Protein AF-A0AAQ4D488-F1 (afdb_monomer_lite)

Foldseek 3Di:
DPFDADPNDGDDDPVPDDPVQWDADPVCLLQFAQAAPVLLVCCLQPPDFPDDNVVSVPPPVQLLVCQLVVLQWAGWIWHDDPPFQKIKIWTFGHDPPDNPDGTKIKIWMARRPPRHTGFIAIPDPCRSRRNDSRRSNVSVLSNQSSVVNVDPDDDPDDNSRPSNPDPVVDPDPLVPDDPDRPPDDDDPPDPPDPPDDPDDDPVVVVVVVVQCVVPVPDDDDDDDPPDDPPPPPPPPPVPPADALVVQCVVVVADPVCSVVSNADDPVVLVVLWVVFLPPCPDPSVVRHQAQDQDPVLVVVVVPDDPPDDCVVSNCVSRVVDDDDPDPVVVVCVVCVVVVVVVVVVVVVVPDVDDDDGRIGDGDDND

Secondary structure (DSSP, 8-state):
-PPEEETTEEE--TTTS-GGG-EEHHHHHHT-----HHHHHHHHHHS--SS-GGGGG---HHHHHHHHHTT-EEEEEEE--TTSSEEEEEEEE--SS-TTSPPEEEEEEEETTT--EEEEEESSTTGGGS--HHHHHHHHHHHHHHHHHH--S------TTT--S--------GGG---PPTTPPP--PPPPP----S---HHHHHHHHHHHHH-TT-----PPP---TT-------------HHHHHHHHT--TTTTTTTT---HHHHHHHHHHHTT-TTSHHHHHHHTT---HHHHHHHHT--TTS-THHHHHHHTT-SPPP--HHHHHHHHHHHHHHHHHHHHHHTT-TT-------------

Organism: Amblyomma americanum (NCBI:txid6943)

Structure (mmCIF, N/CA/C/O backbone):
data_AF-A0AAQ4D488-F1
#
_entry.id   AF-A0AAQ4D488-F1
#
loop_
_atom_site.group_PDB
_atom_site.id
_atom_site.type_symbol
_atom_site.label_atom_id
_atom_site.label_alt_id
_atom_site.label_comp_id
_atom_site.label_asym_id
_atom_site.label_entity_id
_atom_site.label_seq_id
_atom_site.pdbx_PDB_ins_code
_atom_site.Cartn_x
_atom_site.Cartn_y
_atom_site.Cartn_z
_atom_site.occupancy
_atom_site.B_iso_or_equiv
_atom_site.auth_seq_id
_atom_site.auth_comp_id
_atom_site.auth_asym_id
_atom_site.auth_atom_id
_atom_site.pdbx_PDB_model_num
ATOM 1 N N . MET A 1 1 ? -29.355 6.479 0.440 1.00 37.03 1 MET A N 1
ATOM 2 C CA . MET A 1 1 ? -28.618 6.098 1.660 1.00 37.03 1 MET A CA 1
ATOM 3 C C . MET A 1 1 ? -29.524 5.170 2.441 1.00 37.03 1 MET A C 1
ATOM 5 O O . MET A 1 1 ? -30.523 5.632 2.980 1.00 37.03 1 MET A O 1
ATOM 9 N N . GLU A 1 2 ? -29.272 3.863 2.390 1.00 47.50 2 GLU A N 1
ATOM 10 C CA . GLU A 1 2 ? -29.989 2.932 3.263 1.00 47.50 2 GLU A CA 1
ATOM 11 C C . GLU A 1 2 ? -29.633 3.272 4.709 1.00 47.50 2 GLU A C 1
ATOM 13 O O . GLU A 1 2 ? -28.465 3.450 5.051 1.00 47.50 2 GLU A O 1
ATOM 18 N N . LYS A 1 3 ? -30.658 3.461 5.537 1.00 48.72 3 LYS A N 1
ATOM 19 C CA . LYS A 1 3 ? -30.493 3.807 6.946 1.00 48.72 3 LYS A CA 1
ATOM 20 C C . LYS A 1 3 ? -29.833 2.628 7.666 1.00 48.72 3 LYS A C 1
ATOM 22 O O . LYS A 1 3 ? -30.181 1.478 7.399 1.00 48.72 3 LYS A O 1
ATOM 27 N N . LEU A 1 4 ? -28.906 2.905 8.581 1.00 67.19 4 LEU A N 1
ATOM 28 C CA . LEU A 1 4 ? -28.268 1.869 9.387 1.00 67.19 4 LEU A CA 1
ATOM 29 C C . LEU A 1 4 ? -29.318 1.239 10.316 1.00 67.19 4 LEU A C 1
ATOM 31 O O . LEU A 1 4 ? -29.914 1.942 11.134 1.00 67.19 4 LEU A O 1
ATOM 35 N N . HIS A 1 5 ? -29.547 -0.067 10.186 1.00 63.47 5 HIS A N 1
ATOM 36 C CA . HIS A 1 5 ? -30.453 -0.819 11.054 1.00 63.47 5 HIS A CA 1
ATOM 37 C C . HIS A 1 5 ? -29.632 -1.727 11.964 1.00 63.47 5 HIS A C 1
ATOM 39 O O . HIS A 1 5 ? -28.970 -2.647 11.496 1.00 63.47 5 HIS A O 1
ATOM 45 N N . VAL A 1 6 ? -29.685 -1.475 13.270 1.00 66.50 6 VAL A N 1
ATOM 46 C CA . VAL A 1 6 ? -29.022 -2.305 14.287 1.00 66.50 6 VAL A CA 1
ATOM 47 C C . VAL A 1 6 ? -30.083 -2.732 15.292 1.00 66.50 6 VAL A C 1
ATOM 49 O O . VAL A 1 6 ? -30.788 -1.880 15.834 1.00 66.50 6 VAL A O 1
ATOM 52 N N . TYR A 1 7 ? -30.232 -4.044 15.506 1.00 65.94 7 TYR A N 1
ATOM 53 C CA . TYR A 1 7 ? -31.316 -4.637 16.309 1.00 65.94 7 TYR A CA 1
ATOM 54 C C . TYR A 1 7 ? -32.723 -4.158 15.902 1.00 65.94 7 TYR A C 1
ATOM 56 O O . TYR A 1 7 ? -33.558 -3.863 16.751 1.00 65.94 7 TYR A O 1
ATOM 64 N N . GLY A 1 8 ? -32.981 -4.016 14.597 1.00 63.12 8 GLY A N 1
ATOM 65 C CA . GLY A 1 8 ? -34.286 -3.585 14.075 1.00 63.12 8 GLY A CA 1
ATOM 66 C C . GLY A 1 8 ? -34.618 -2.101 14.286 1.00 63.12 8 GLY A C 1
ATOM 67 O O . GLY A 1 8 ? -35.647 -1.640 13.800 1.00 63.12 8 GLY A O 1
ATOM 68 N N . ALA A 1 9 ? -33.749 -1.332 14.950 1.00 68.44 9 ALA A N 1
ATOM 69 C CA . ALA A 1 9 ? -33.916 0.103 15.136 1.00 68.44 9 ALA A CA 1
ATOM 70 C C . ALA A 1 9 ? -33.106 0.890 14.100 1.00 68.44 9 ALA A C 1
ATOM 72 O O . ALA A 1 9 ? -31.921 0.622 13.875 1.00 68.44 9 ALA A O 1
ATOM 73 N N . GLN A 1 10 ? -33.741 1.901 13.511 1.00 71.81 10 GLN A N 1
ATOM 74 C CA . GLN A 1 10 ? -33.078 2.848 12.626 1.00 71.81 10 GLN A CA 1
ATOM 75 C C . GLN A 1 10 ? -32.137 3.747 13.439 1.00 71.81 10 GLN A C 1
ATOM 77 O O . GLN A 1 10 ? -32.552 4.359 14.424 1.00 71.81 10 GLN A O 1
ATOM 82 N N . ARG A 1 11 ? -30.876 3.857 13.021 1.00 73.69 11 ARG A N 1
ATOM 83 C CA . ARG A 1 11 ? -29.870 4.704 13.676 1.00 73.69 11 ARG A CA 1
ATOM 84 C C . ARG A 1 11 ? -29.432 5.857 12.769 1.00 73.69 11 ARG A C 1
ATOM 86 O O . ARG A 1 11 ? -29.466 5.705 11.543 1.00 73.69 11 ARG A O 1
ATOM 93 N N . PRO A 1 12 ? -29.063 7.017 13.350 1.00 75.25 12 PRO A N 1
ATOM 94 C CA . PRO A 1 12 ? -28.439 8.086 12.583 1.00 75.25 12 PRO A CA 1
ATOM 95 C C . PRO A 1 12 ? -27.103 7.592 12.023 1.00 75.25 12 PRO A C 1
ATOM 97 O O . PRO A 1 12 ? -26.451 6.731 12.615 1.00 75.25 12 PRO A O 1
ATOM 100 N N . ASP A 1 13 ? -26.712 8.124 10.868 1.00 82.56 13 ASP A N 1
ATOM 101 C CA . ASP A 1 13 ? -25.429 7.794 10.254 1.00 82.56 13 ASP A CA 1
ATOM 102 C C . ASP A 1 13 ? -24.293 8.246 11.193 1.00 82.56 13 ASP A C 1
ATOM 104 O O . ASP A 1 13 ? -24.223 9.442 11.508 1.00 82.56 13 ASP A O 1
ATOM 108 N N . PRO A 1 14 ? -23.387 7.348 11.630 1.00 84.38 14 PRO A N 1
ATOM 109 C CA . PRO A 1 14 ? -22.250 7.709 12.476 1.00 84.38 14 PRO A CA 1
ATOM 110 C C . PRO A 1 14 ? -21.364 8.829 11.905 1.00 84.38 14 PRO A C 1
ATOM 112 O O . PRO A 1 14 ? -20.666 9.506 12.661 1.00 84.38 14 PRO A O 1
ATOM 115 N N . TYR A 1 15 ? -21.385 9.072 10.590 1.00 86.19 15 TYR A N 1
ATOM 116 C CA . TYR A 1 15 ? -20.682 10.208 9.991 1.00 86.19 15 TYR A CA 1
ATOM 117 C C . TYR A 1 15 ? -21.332 11.567 10.291 1.00 86.19 15 TYR A C 1
ATOM 119 O O . TYR A 1 15 ? -20.633 12.579 10.262 1.00 86.19 15 TYR A O 1
ATOM 127 N N . THR A 1 16 ? -22.630 11.589 10.604 1.00 85.56 16 THR A N 1
ATOM 128 C CA . THR A 1 16 ? -23.431 12.806 10.846 1.00 85.56 16 THR A CA 1
ATOM 129 C C . THR A 1 16 ? -23.510 13.219 12.318 1.00 85.56 16 THR A C 1
ATOM 131 O O . THR A 1 16 ? -23.958 14.324 12.616 1.00 85.56 16 THR A O 1
ATOM 134 N N . VAL A 1 17 ? -23.053 12.362 13.238 1.00 85.81 17 VAL A N 1
ATOM 135 C CA . VAL A 1 17 ? -23.053 12.634 14.684 1.00 85.81 17 VAL A CA 1
ATOM 136 C C . VAL A 1 17 ? -22.028 13.733 15.024 1.00 85.81 17 VAL A C 1
ATOM 138 O O . VAL A 1 17 ? -20.865 13.596 14.621 1.00 85.81 17 VAL A O 1
ATOM 141 N N . PRO A 1 18 ? -22.408 14.788 15.777 1.00 85.50 18 PRO A N 1
ATOM 142 C CA . PRO A 1 18 ? -21.512 15.882 16.158 1.00 85.50 18 PRO A CA 1
ATOM 143 C C . PRO A 1 18 ? -20.264 15.403 16.903 1.00 85.50 18 PRO A C 1
ATOM 145 O O . PRO A 1 18 ? -20.350 14.530 17.764 1.00 85.50 18 PRO A O 1
ATOM 148 N N . GLU A 1 19 ? -19.105 16.025 16.648 1.00 81.44 19 GLU A N 1
ATOM 149 C CA . GLU A 1 19 ? -17.835 15.654 17.300 1.00 81.44 19 GLU A CA 1
ATOM 150 C C . GLU A 1 19 ? -17.886 15.727 18.839 1.00 81.44 19 GLU A C 1
ATOM 152 O O . GLU A 1 19 ? -17.158 14.991 19.498 1.00 81.44 19 GLU A O 1
ATOM 157 N N . SER A 1 20 ? -18.771 16.548 19.417 1.00 84.25 20 SER A N 1
ATOM 158 C CA . SER A 1 20 ? -18.965 16.684 20.869 1.00 84.25 20 SER A CA 1
ATOM 159 C C . SER A 1 20 ? -19.503 15.427 21.554 1.00 84.25 20 SER A C 1
ATOM 161 O O . SER A 1 20 ? -19.295 15.253 22.750 1.00 84.25 20 SER A O 1
ATOM 163 N N . GLU A 1 21 ? -20.199 14.555 20.822 1.00 86.06 21 GLU A N 1
ATOM 164 C CA . GLU A 1 21 ? -20.724 13.296 21.366 1.00 86.06 21 GLU A CA 1
ATOM 165 C C . GLU A 1 21 ? -19.678 12.171 21.374 1.00 86.06 21 GLU A C 1
ATOM 167 O O . GLU A 1 21 ? -19.883 11.118 21.985 1.00 86.06 21 GLU A O 1
ATOM 172 N N . TRP A 1 22 ? -18.545 12.380 20.699 1.00 87.50 22 TRP A N 1
ATOM 173 C CA . TRP A 1 22 ? -17.480 11.397 20.601 1.00 87.50 22 TRP A CA 1
ATOM 174 C C . TRP A 1 22 ? -16.483 11.551 21.746 1.00 87.50 22 TRP A C 1
ATOM 176 O O . TRP A 1 22 ? -15.777 12.550 21.877 1.00 87.50 22 TRP A O 1
ATOM 186 N N . VAL A 1 23 ? -16.346 10.495 22.537 1.00 86.12 23 VAL A N 1
ATOM 187 C CA . VAL A 1 23 ? -15.335 10.391 23.584 1.00 86.12 23 VAL A CA 1
ATOM 188 C C . VAL A 1 23 ? -14.014 9.934 22.976 1.00 86.12 23 VAL A C 1
ATOM 190 O O . VAL A 1 23 ? -13.939 8.921 22.279 1.00 86.12 23 VAL A O 1
ATOM 193 N N . GLN A 1 24 ? -12.943 10.665 23.268 1.00 82.62 24 GLN A N 1
ATOM 194 C CA . GLN A 1 24 ? -11.601 10.397 22.755 1.00 82.62 24 GLN A CA 1
ATOM 195 C C . GLN A 1 24 ? -10.584 10.175 23.878 1.00 82.62 24 GLN A C 1
ATOM 197 O O . GLN A 1 24 ? -10.866 10.350 25.064 1.00 82.62 24 GLN A O 1
ATOM 202 N N . GLY A 1 25 ? -9.374 9.765 23.499 1.00 75.81 25 GLY A N 1
ATOM 203 C CA . GLY A 1 25 ? -8.257 9.622 24.428 1.00 75.81 25 GLY A CA 1
ATOM 204 C C . GLY A 1 25 ? -8.481 8.564 25.516 1.00 75.81 25 GLY A C 1
ATOM 205 O O . GLY A 1 25 ? -9.086 7.520 25.270 1.00 75.81 25 GLY A O 1
ATOM 206 N N . ALA A 1 26 ? -7.969 8.833 26.723 1.00 70.19 26 ALA A N 1
ATOM 207 C CA . ALA A 1 26 ? -7.886 7.841 27.798 1.00 70.19 26 ALA A CA 1
ATOM 208 C C . ALA A 1 26 ? -9.265 7.430 28.323 1.00 70.19 26 ALA A C 1
ATOM 210 O O . ALA A 1 26 ? -9.458 6.291 28.749 1.00 70.19 26 ALA A O 1
ATOM 211 N N . GLU A 1 27 ? -10.235 8.343 28.269 1.00 74.62 27 GLU A N 1
ATOM 212 C CA . GLU A 1 27 ? -11.615 8.040 28.628 1.00 74.62 27 GLU A CA 1
ATOM 213 C C . GLU A 1 27 ? -12.261 7.100 27.604 1.00 74.62 27 GLU A C 1
ATOM 215 O O . GLU A 1 27 ? -12.848 6.092 27.997 1.00 74.62 27 GLU A O 1
ATOM 220 N N . GLY A 1 28 ? -12.068 7.359 26.305 1.00 77.06 28 GLY A N 1
ATOM 221 C CA . GLY A 1 28 ? -12.523 6.468 25.234 1.00 77.06 28 GLY A CA 1
ATOM 222 C C . GLY A 1 28 ? -11.924 5.066 25.367 1.00 77.06 28 GLY A C 1
ATOM 223 O O . GLY A 1 28 ? -12.653 4.080 25.303 1.00 77.06 28 GLY A O 1
ATOM 224 N N . LYS A 1 29 ? -10.622 4.977 25.679 1.00 73.50 29 LYS A N 1
ATOM 225 C CA . LYS A 1 29 ? -9.927 3.704 25.923 1.00 73.50 29 LYS A CA 1
ATOM 226 C C . LYS A 1 29 ? -10.512 2.934 27.110 1.00 73.50 29 LYS A C 1
ATOM 228 O O . LYS A 1 29 ? -10.829 1.755 26.982 1.00 73.50 29 LYS A O 1
ATOM 233 N N . ARG A 1 30 ? -10.683 3.585 28.270 1.00 77.38 30 ARG A N 1
ATOM 234 C CA . ARG A 1 30 ? -11.272 2.946 29.469 1.00 77.38 30 ARG A CA 1
ATOM 235 C C . ARG A 1 30 ? -12.677 2.425 29.207 1.00 77.38 30 ARG A C 1
ATOM 237 O O . ARG A 1 30 ? -13.094 1.429 29.789 1.00 77.38 30 ARG A O 1
ATOM 244 N N . ARG A 1 31 ? -13.395 3.118 28.333 1.00 82.69 31 ARG A N 1
ATOM 245 C CA . ARG A 1 31 ? -14.759 2.817 27.937 1.00 82.69 31 ARG A CA 1
ATOM 246 C C . ARG A 1 31 ? -14.820 1.949 26.674 1.00 82.69 31 ARG A C 1
ATOM 248 O O . ARG A 1 31 ? -15.913 1.787 26.147 1.00 82.69 31 ARG A O 1
ATOM 255 N N . CYS A 1 32 ? -13.712 1.386 26.189 1.00 83.69 32 CYS A N 1
ATOM 256 C CA . CYS A 1 32 ? -13.692 0.516 25.010 1.00 83.69 32 CYS A CA 1
ATOM 257 C C . CYS A 1 32 ? -14.529 -0.761 25.246 1.00 83.69 32 CYS A C 1
ATOM 259 O O . CYS A 1 32 ? -14.436 -1.337 26.341 1.00 83.69 32 CYS A O 1
ATOM 261 N N . PRO A 1 33 ? -15.339 -1.206 24.261 1.00 87.00 33 PRO A N 1
ATOM 262 C CA . PRO A 1 33 ? -16.083 -2.462 24.354 1.00 87.00 33 PRO A CA 1
ATOM 263 C C . PRO A 1 33 ? -15.139 -3.680 24.441 1.00 87.00 33 PRO A C 1
ATOM 265 O O . PRO A 1 33 ? -14.016 -3.620 23.929 1.00 87.00 33 PRO A O 1
ATOM 268 N N . PRO A 1 34 ? -15.570 -4.791 25.069 1.00 88.94 34 PRO A N 1
ATOM 269 C CA . PRO A 1 34 ? -14.745 -5.976 25.311 1.00 88.94 34 PRO A CA 1
ATOM 270 C C . PRO A 1 34 ? -14.632 -6.867 24.058 1.00 88.94 3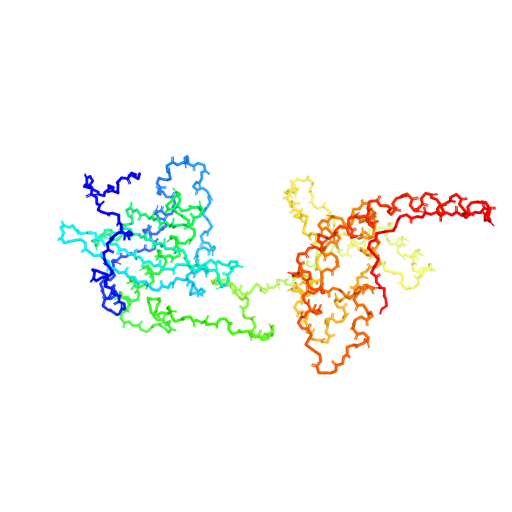4 PRO A C 1
ATOM 272 O O . PRO A 1 34 ? -15.120 -7.997 24.025 1.00 88.94 34 PRO A O 1
ATOM 275 N N . VAL A 1 35 ? -14.004 -6.356 22.998 1.00 89.56 35 VAL A N 1
ATOM 276 C CA . VAL A 1 35 ? -13.803 -7.093 21.740 1.00 89.56 35 VAL A CA 1
ATOM 277 C C . VAL A 1 35 ? -12.714 -8.151 21.916 1.00 89.56 35 VAL A C 1
ATOM 279 O O . VAL A 1 35 ? -11.582 -7.832 22.264 1.00 89.56 35 VAL A O 1
ATOM 282 N N . LYS A 1 36 ? -13.045 -9.418 21.644 1.00 87.69 36 LYS A N 1
ATOM 283 C CA . LYS A 1 36 ? -12.086 -10.534 21.625 1.00 87.69 36 LYS A CA 1
ATOM 284 C C . LYS A 1 36 ? -11.649 -10.847 20.198 1.00 87.69 36 LYS A C 1
ATOM 286 O O . LYS A 1 36 ? -12.418 -10.643 19.260 1.00 87.69 36 LYS A O 1
ATOM 291 N N . MET A 1 37 ? -10.476 -11.463 20.044 1.00 83.88 37 MET A N 1
ATOM 292 C CA . MET A 1 37 ? -9.997 -11.941 18.740 1.00 83.88 37 MET A CA 1
ATOM 293 C C . MET A 1 37 ? -10.998 -12.887 18.054 1.00 83.88 37 MET A C 1
ATOM 295 O O . MET A 1 37 ? -11.200 -12.791 16.848 1.00 83.88 37 MET A O 1
ATOM 299 N N . SER A 1 38 ? -11.704 -13.732 18.816 1.00 81.56 38 SER A N 1
ATOM 300 C CA . SER A 1 38 ? -12.781 -14.580 18.285 1.00 81.56 38 SER A CA 1
ATOM 301 C C . SER A 1 38 ? -13.872 -13.769 17.586 1.00 81.56 38 SER A C 1
ATOM 303 O O . SER A 1 38 ? -14.339 -14.160 16.525 1.00 81.56 38 SER A O 1
ATOM 305 N N . ASN A 1 39 ? -14.246 -12.614 18.142 1.00 83.06 39 ASN A N 1
ATOM 306 C CA . ASN A 1 39 ? -15.278 -11.754 17.570 1.00 83.06 39 ASN A CA 1
ATOM 307 C C . ASN A 1 39 ? -14.781 -11.121 16.264 1.00 83.06 39 ASN A C 1
ATOM 309 O O . ASN A 1 39 ? -15.530 -11.058 15.293 1.00 83.06 39 ASN A O 1
ATOM 313 N N . VAL A 1 40 ? -13.509 -10.700 16.228 1.00 84.69 40 VAL A N 1
ATOM 314 C CA . VAL A 1 40 ? -12.866 -10.141 15.028 1.00 84.69 40 VAL A CA 1
ATOM 315 C C . VAL A 1 40 ? -12.833 -11.171 13.901 1.00 84.69 40 VAL A C 1
ATOM 317 O O . VAL A 1 40 ? -13.260 -10.872 12.791 1.00 84.69 40 VAL A O 1
ATOM 320 N N . VAL A 1 41 ? -12.375 -12.392 14.191 1.00 79.56 41 VAL A N 1
ATOM 321 C CA . VAL A 1 41 ? -12.303 -13.484 13.210 1.00 79.56 41 VAL A CA 1
ATOM 322 C C . VAL A 1 41 ? -13.696 -13.863 12.714 1.00 79.56 41 VAL A C 1
ATOM 324 O O . VAL A 1 41 ? -13.902 -13.951 11.509 1.00 79.56 41 VAL A O 1
ATOM 327 N N . VAL A 1 42 ? -14.668 -14.024 13.618 1.00 80.19 42 VAL A N 1
ATOM 328 C CA . VAL A 1 42 ? -16.044 -14.375 13.241 1.00 80.19 42 VAL A CA 1
ATOM 329 C C . VAL A 1 42 ? -16.664 -13.305 12.346 1.00 80.19 42 VAL A C 1
ATOM 331 O O . VAL A 1 42 ? -17.269 -13.640 11.336 1.00 80.19 42 VAL A O 1
ATOM 334 N N . TYR A 1 43 ? -16.486 -12.023 12.665 1.00 82.38 43 TYR A N 1
ATOM 335 C CA . TYR A 1 43 ? -16.996 -10.949 11.816 1.00 82.38 43 TYR A CA 1
ATOM 336 C C . TYR A 1 43 ? -16.306 -10.928 10.448 1.00 82.38 43 TYR A C 1
ATOM 338 O O . TYR A 1 43 ? -16.971 -10.854 9.425 1.00 82.38 43 TYR A O 1
ATOM 346 N N . LEU A 1 44 ? -14.979 -11.038 10.392 1.00 77.25 44 LEU A N 1
ATOM 347 C CA . LEU A 1 44 ? -14.266 -10.953 9.115 1.00 77.25 44 LEU A CA 1
ATOM 348 C C . LEU A 1 44 ? -14.486 -12.179 8.212 1.00 77.25 44 LEU A C 1
ATOM 350 O O . LEU A 1 44 ? -14.402 -12.031 6.999 1.00 77.25 44 LEU A O 1
ATOM 354 N N . LEU A 1 45 ? -14.785 -13.353 8.781 1.00 71.94 45 LEU A N 1
ATOM 355 C CA . LEU A 1 45 ? -15.062 -14.583 8.027 1.00 71.94 45 LEU A CA 1
ATOM 356 C C . LEU A 1 45 ? -16.543 -14.803 7.712 1.00 71.94 45 LEU A C 1
ATOM 358 O O . LEU A 1 45 ? -16.854 -15.450 6.722 1.00 71.94 45 LEU A O 1
ATOM 362 N N . PHE A 1 46 ? -17.459 -14.334 8.558 1.00 68.56 46 PHE A N 1
ATOM 363 C CA . PHE A 1 46 ? -18.883 -14.668 8.442 1.00 68.56 46 PHE A CA 1
ATOM 364 C C . PHE A 1 46 ? -19.795 -13.445 8.336 1.00 68.56 46 PHE A C 1
ATOM 366 O O . PHE A 1 46 ? -21.013 -13.615 8.279 1.00 68.56 46 PHE A O 1
ATOM 373 N N . SER A 1 47 ? -19.255 -12.218 8.314 1.00 64.88 47 SER A N 1
ATOM 374 C CA . SER A 1 47 ? -20.093 -11.042 8.074 1.00 64.88 47 SER A CA 1
ATOM 375 C C . SER A 1 47 ? -20.669 -11.112 6.656 1.00 64.88 47 SER A C 1
ATOM 377 O O . SER A 1 47 ? -19.916 -11.284 5.691 1.00 64.88 47 SER A O 1
ATOM 379 N N . PRO A 1 48 ? -21.998 -11.003 6.507 1.00 51.50 48 PRO A N 1
ATOM 380 C CA . PRO A 1 48 ? -22.650 -11.070 5.215 1.00 51.50 48 PRO A CA 1
ATOM 381 C C . PRO A 1 48 ? -22.325 -9.804 4.421 1.00 51.50 48 PRO A C 1
ATOM 383 O O . PRO A 1 48 ? -22.993 -8.779 4.535 1.00 51.50 48 PRO A O 1
ATOM 386 N N . SER A 1 49 ? -21.308 -9.881 3.566 1.00 49.62 49 SER A N 1
ATOM 387 C CA . SER A 1 49 ? -21.202 -8.972 2.428 1.00 49.62 49 SER A CA 1
ATOM 388 C C . SER A 1 49 ? -22.521 -9.039 1.647 1.00 49.62 49 SER A C 1
ATOM 390 O O . SER A 1 49 ? -22.989 -10.126 1.304 1.00 49.62 49 SER A O 1
ATOM 392 N N . LYS A 1 50 ? -23.114 -7.885 1.309 1.00 46.44 50 LYS A N 1
ATOM 393 C CA . LYS A 1 50 ? -24.274 -7.808 0.391 1.00 46.44 50 LYS A CA 1
ATOM 394 C C . LYS A 1 50 ? -23.980 -8.403 -0.998 1.00 46.44 50 LYS A C 1
ATOM 396 O O . LYS A 1 50 ? -24.895 -8.572 -1.798 1.00 46.44 50 LYS A O 1
ATOM 401 N N . PHE A 1 51 ? -22.720 -8.730 -1.277 1.00 44.09 51 PHE A N 1
ATOM 402 C CA . PHE A 1 51 ? -22.244 -9.376 -2.490 1.00 44.09 51 PHE A CA 1
ATOM 403 C C . PHE A 1 51 ? -21.652 -10.747 -2.142 1.00 44.09 51 PHE A C 1
ATOM 405 O O . PHE A 1 51 ? -20.601 -10.780 -1.510 1.00 44.09 51 PHE A O 1
ATOM 412 N N . THR A 1 52 ? -22.368 -11.809 -2.536 1.00 41.81 52 THR A N 1
ATOM 413 C CA . THR A 1 52 ? -22.008 -13.245 -2.664 1.00 41.81 52 THR A CA 1
ATOM 414 C C . THR A 1 52 ? -20.887 -13.836 -1.787 1.00 41.81 52 THR A C 1
ATOM 416 O O . THR A 1 52 ? -19.792 -13.300 -1.655 1.00 41.81 52 THR A O 1
ATOM 419 N N . ALA A 1 53 ? -21.129 -15.049 -1.272 1.00 45.44 53 ALA A N 1
ATOM 420 C CA . ALA A 1 53 ? -20.185 -15.826 -0.456 1.00 45.44 53 ALA A CA 1
ATOM 421 C C . ALA A 1 53 ? -18.785 -16.010 -1.091 1.00 45.44 53 ALA A C 1
ATOM 423 O O . ALA A 1 53 ? -17.805 -16.140 -0.368 1.00 45.44 53 ALA A O 1
ATOM 424 N N . GLU A 1 54 ? -18.666 -15.929 -2.419 1.00 43.12 54 GLU A N 1
ATOM 425 C CA . GLU A 1 54 ? -17.393 -15.997 -3.157 1.00 43.12 54 GLU A CA 1
ATOM 426 C C . GLU A 1 54 ? -16.429 -14.829 -2.851 1.00 43.12 54 GLU A C 1
ATOM 428 O O . GLU A 1 54 ? -15.222 -14.967 -3.014 1.00 43.12 54 GLU A O 1
ATOM 433 N N . ASN A 1 55 ? -16.912 -13.690 -2.335 1.00 46.09 55 ASN A N 1
ATOM 434 C CA . ASN A 1 55 ? -16.044 -12.570 -1.937 1.00 46.09 55 ASN A CA 1
ATOM 435 C C . ASN A 1 55 ? -15.440 -12.717 -0.528 1.00 46.09 55 ASN A C 1
ATOM 437 O O . ASN A 1 55 ? -14.589 -11.911 -0.140 1.00 46.09 55 ASN A O 1
ATOM 441 N N . VAL A 1 56 ? -15.873 -13.721 0.240 1.00 44.72 56 VAL A N 1
ATOM 442 C CA . VAL A 1 56 ? -15.473 -13.948 1.641 1.00 44.72 56 VAL A CA 1
ATOM 443 C C . VAL A 1 56 ? -14.076 -14.579 1.747 1.00 44.72 56 VAL A C 1
ATOM 445 O O . VAL A 1 56 ? -13.415 -14.464 2.777 1.00 44.72 56 VAL A O 1
ATOM 448 N N . GLU A 1 57 ? -13.549 -15.144 0.657 1.00 44.91 57 GLU A N 1
ATOM 449 C CA . GLU A 1 57 ? -12.190 -15.705 0.620 1.00 44.91 57 GLU A CA 1
ATOM 450 C C . GLU A 1 57 ? -11.080 -14.636 0.581 1.00 44.91 57 GLU A C 1
ATOM 452 O O . GLU A 1 57 ? -9.905 -14.938 0.784 1.00 44.91 57 GLU A O 1
ATOM 457 N N . ASN A 1 58 ? -11.425 -13.351 0.433 1.00 43.69 58 ASN A N 1
ATOM 458 C CA . ASN A 1 58 ? -10.471 -12.236 0.454 1.00 43.69 58 ASN A CA 1
ATOM 459 C C . ASN A 1 58 ? -10.024 -11.832 1.873 1.00 43.69 58 ASN A C 1
ATOM 461 O O . ASN A 1 58 ? -9.819 -10.646 2.163 1.00 43.69 58 ASN A O 1
ATOM 465 N N . TYR A 1 59 ? -9.820 -12.794 2.779 1.00 49.00 59 TYR A N 1
ATOM 466 C CA . TYR A 1 59 ? -9.235 -12.514 4.087 1.00 49.00 59 TYR A CA 1
ATOM 467 C C . TYR A 1 59 ? -7.734 -12.234 3.953 1.00 49.00 59 TYR A C 1
ATOM 469 O O . TYR A 1 59 ? -6.865 -13.038 4.290 1.00 49.00 59 TYR A O 1
ATOM 477 N N . LYS A 1 60 ? -7.403 -11.013 3.528 1.00 54.69 60 LYS A N 1
ATOM 478 C CA . LYS A 1 60 ? -6.065 -10.431 3.663 1.00 54.69 60 LYS A CA 1
ATOM 479 C C . LYS A 1 60 ? -5.791 -10.003 5.112 1.00 54.69 60 LYS A C 1
ATOM 481 O O . LYS A 1 60 ? -5.369 -8.875 5.372 1.00 54.69 60 LYS A O 1
ATOM 486 N N . ALA A 1 61 ? -6.016 -10.912 6.064 1.00 54.41 61 ALA A N 1
ATOM 487 C CA . ALA A 1 61 ? -5.764 -10.755 7.502 1.00 54.41 61 ALA A CA 1
ATOM 488 C C . ALA A 1 61 ? -4.452 -10.031 7.796 1.00 54.41 61 ALA A C 1
ATOM 490 O O . ALA A 1 61 ? -4.376 -9.109 8.605 1.00 54.41 61 ALA A O 1
ATOM 491 N N . LEU A 1 62 ? -3.413 -10.487 7.092 1.00 54.59 62 LEU A N 1
ATOM 492 C CA . LEU A 1 62 ? -2.036 -10.068 7.271 1.00 54.59 62 LEU A CA 1
ATOM 493 C C . LEU A 1 62 ? -1.834 -8.627 6.811 1.00 54.59 62 LEU A C 1
ATOM 495 O O . LEU A 1 62 ? -1.094 -7.893 7.456 1.00 54.59 62 LEU A O 1
ATOM 499 N N . GLU A 1 63 ? -2.504 -8.197 5.737 1.00 64.56 63 GLU A N 1
ATOM 500 C CA . GLU A 1 63 ? -2.446 -6.796 5.318 1.00 64.56 63 GLU A CA 1
ATOM 501 C C . GLU A 1 63 ? -3.119 -5.902 6.362 1.00 64.56 63 GLU A C 1
ATOM 503 O O . GLU A 1 63 ? -2.517 -4.921 6.779 1.00 64.56 63 GLU A O 1
ATOM 508 N N . ALA A 1 64 ? -4.305 -6.262 6.857 1.00 72.00 64 ALA A N 1
ATOM 509 C CA . ALA A 1 64 ? -5.004 -5.470 7.872 1.00 72.00 64 ALA A CA 1
ATOM 510 C C . ALA A 1 64 ? -4.243 -5.389 9.209 1.00 72.00 64 ALA A C 1
ATOM 512 O O . ALA A 1 64 ? -4.173 -4.321 9.822 1.00 72.00 64 ALA A O 1
ATOM 513 N N . TYR A 1 65 ? -3.624 -6.491 9.640 1.00 74.12 65 TYR A N 1
ATOM 514 C CA . TYR A 1 65 ? -2.800 -6.514 10.849 1.00 74.12 65 TYR A CA 1
ATOM 515 C C . TYR A 1 65 ? -1.558 -5.617 10.711 1.00 74.12 65 TYR A C 1
ATOM 517 O O . TYR A 1 65 ? -1.211 -4.891 11.641 1.00 74.12 65 TYR A O 1
ATOM 525 N N . ASN A 1 66 ? -0.947 -5.557 9.521 1.00 74.38 66 ASN A N 1
ATOM 526 C CA . ASN A 1 66 ? 0.168 -4.641 9.267 1.00 74.38 66 ASN A CA 1
ATOM 527 C C . ASN A 1 66 ? -0.241 -3.167 9.416 1.00 74.38 66 ASN A C 1
ATOM 529 O O . ASN A 1 66 ? 0.578 -2.360 9.847 1.00 74.38 66 ASN A O 1
ATOM 533 N N . TYR A 1 67 ? -1.480 -2.792 9.078 1.00 76.50 67 TYR A N 1
ATOM 534 C CA . TYR A 1 67 ? -1.959 -1.411 9.244 1.00 76.50 67 TYR A CA 1
ATOM 535 C C . TYR A 1 67 ? -2.096 -1.045 10.723 1.00 76.50 67 TYR A C 1
ATOM 537 O O . TYR A 1 67 ? -1.761 0.076 11.115 1.00 76.50 67 TYR A O 1
ATOM 545 N N . PHE A 1 68 ? -2.571 -1.993 11.533 1.00 79.62 68 PHE A N 1
ATOM 546 C CA . PHE A 1 68 ? -2.634 -1.864 12.983 1.00 79.62 68 PHE A CA 1
ATOM 547 C C . PHE A 1 68 ? -1.234 -1.664 13.578 1.00 79.62 68 PHE A C 1
ATOM 549 O O . PHE A 1 68 ? -0.975 -0.645 14.217 1.00 79.62 68 PHE A O 1
ATOM 556 N N . GLU A 1 69 ? -0.302 -2.572 13.296 1.00 74.00 69 GLU A N 1
ATOM 557 C CA . GLU A 1 69 ? 1.045 -2.524 13.874 1.00 74.00 69 GLU A CA 1
ATOM 558 C C . GLU A 1 69 ? 1.890 -1.353 13.369 1.00 74.00 69 GLU A C 1
ATOM 560 O O . GLU A 1 69 ? 2.658 -0.753 14.122 1.00 74.00 69 GLU A O 1
ATOM 565 N N . SER A 1 70 ? 1.699 -0.964 12.108 1.00 72.19 70 SER A N 1
ATOM 566 C CA . SER A 1 70 ? 2.365 0.205 11.527 1.00 72.19 70 SER A CA 1
ATOM 567 C C . SER A 1 70 ? 1.794 1.536 12.040 1.00 72.19 70 SER A C 1
ATOM 569 O O . SER A 1 70 ? 2.252 2.597 11.615 1.00 72.19 70 SER A O 1
ATOM 571 N N . GLY A 1 71 ? 0.796 1.521 12.934 1.00 75.69 71 GLY A N 1
ATOM 572 C CA . GLY A 1 71 ? 0.205 2.732 13.511 1.00 75.69 71 GLY A CA 1
ATOM 573 C C . GLY A 1 71 ? -0.549 3.586 12.485 1.00 75.69 71 GLY A C 1
ATOM 574 O O . GLY A 1 71 ? -0.549 4.820 12.564 1.00 75.69 71 GLY A O 1
ATOM 575 N N . LEU A 1 72 ? -1.161 2.946 11.482 1.00 80.62 72 LEU A N 1
ATOM 576 C CA . LEU A 1 72 ? -1.929 3.635 10.440 1.00 80.62 72 LEU A CA 1
ATOM 577 C C . LEU A 1 72 ? -3.353 3.981 10.889 1.00 80.62 72 LEU A C 1
ATOM 579 O O . LEU A 1 72 ? -3.985 4.827 10.260 1.00 80.62 72 LEU A O 1
ATOM 583 N N . VAL A 1 73 ? -3.843 3.385 11.978 1.00 85.56 73 VAL A N 1
ATOM 584 C CA . VAL A 1 73 ? -5.127 3.737 12.600 1.00 85.56 73 VAL A CA 1
ATOM 585 C C . VAL A 1 73 ? -4.922 4.898 13.571 1.00 85.56 73 VAL A C 1
ATOM 587 O O . VAL A 1 73 ? -4.115 4.817 14.497 1.00 85.56 73 VAL A O 1
ATOM 590 N N . ARG A 1 74 ? -5.634 6.004 13.350 1.00 84.31 74 ARG A N 1
ATOM 591 C CA . ARG A 1 74 ? -5.458 7.269 14.073 1.00 84.31 74 ARG A CA 1
ATOM 592 C C . ARG A 1 74 ? -6.788 7.826 14.572 1.00 84.31 74 ARG A C 1
ATOM 594 O O . ARG A 1 74 ? -7.848 7.499 14.052 1.00 84.31 74 ARG A O 1
ATOM 601 N N . LYS A 1 75 ? -6.719 8.723 15.564 1.00 84.56 75 LYS A N 1
ATOM 602 C CA . LYS A 1 75 ? -7.869 9.479 16.104 1.00 84.56 75 LYS A CA 1
ATOM 603 C C . LYS A 1 75 ? -9.073 8.588 16.453 1.00 84.56 75 LYS A C 1
ATOM 605 O O . LYS A 1 75 ? -10.197 8.868 16.036 1.00 84.56 75 LYS A O 1
ATOM 610 N N . CYS A 1 76 ? -8.827 7.520 17.213 1.00 88.06 76 CYS A N 1
ATOM 611 C CA . CYS A 1 76 ? -9.885 6.639 17.695 1.00 88.06 76 CYS A CA 1
ATOM 612 C C . CYS A 1 76 ? -10.840 7.394 18.625 1.00 88.06 76 CYS A C 1
ATOM 614 O O . CYS A 1 76 ? -10.423 8.046 19.590 1.00 88.06 76 CYS A O 1
ATOM 616 N N . ARG A 1 77 ? -12.127 7.291 18.314 1.00 89.75 77 ARG A N 1
ATOM 617 C CA . ARG A 1 77 ? -13.232 7.996 18.951 1.00 89.75 77 ARG A CA 1
ATOM 618 C C . ARG A 1 77 ? -14.364 7.017 19.215 1.00 89.75 77 ARG A C 1
ATOM 620 O O . ARG A 1 77 ? -14.621 6.137 18.401 1.00 89.75 77 ARG A O 1
ATOM 627 N N . LEU A 1 78 ? -15.030 7.173 20.351 1.00 90.88 78 LEU A N 1
ATOM 628 C CA . LEU A 1 78 ? -16.083 6.286 20.826 1.00 90.88 78 LEU A CA 1
ATOM 629 C C . LEU A 1 78 ? -17.369 7.074 21.059 1.00 90.88 78 LEU A C 1
ATOM 631 O O . LEU A 1 78 ? -17.364 8.049 21.802 1.00 90.88 78 LEU A O 1
ATOM 635 N N . TRP A 1 79 ? -18.472 6.616 20.492 1.00 90.56 79 TRP A N 1
ATOM 636 C CA . TRP A 1 79 ? -19.801 7.168 20.716 1.00 90.56 79 TRP A CA 1
ATOM 637 C C . TRP A 1 79 ? -20.735 6.067 21.217 1.00 90.56 79 TRP A C 1
ATOM 639 O O . TRP A 1 79 ? -20.729 4.950 20.700 1.00 90.56 79 TRP A O 1
ATOM 649 N N . ARG A 1 80 ? -21.526 6.378 22.246 1.00 88.12 80 ARG A N 1
ATOM 650 C CA . ARG A 1 80 ? -22.542 5.481 22.802 1.00 88.12 80 ARG A CA 1
ATOM 651 C C . ARG A 1 80 ? -23.910 6.142 22.717 1.00 88.12 80 ARG A C 1
ATOM 653 O O . ARG A 1 80 ? -24.122 7.131 23.418 1.00 88.12 80 ARG A O 1
ATOM 660 N N . PRO A 1 81 ? -24.839 5.596 21.924 1.00 83.62 81 PRO A N 1
ATOM 661 C CA . PRO A 1 81 ? -26.233 5.998 21.992 1.00 83.62 81 PRO A CA 1
ATOM 662 C C . PRO A 1 81 ? -26.806 5.611 23.364 1.00 83.62 81 PRO A C 1
ATOM 664 O O . PRO A 1 81 ? -26.593 4.490 23.818 1.00 83.62 81 PRO A O 1
ATOM 667 N N . GLY A 1 82 ? -27.542 6.513 24.017 1.00 70.25 82 GLY A N 1
ATOM 668 C CA . GLY A 1 82 ? -28.036 6.319 25.391 1.00 70.25 82 GLY A CA 1
ATOM 669 C C . GLY A 1 82 ? -29.016 5.155 25.601 1.00 70.25 82 GLY A C 1
ATOM 670 O O . GLY A 1 82 ? -29.206 4.731 26.736 1.00 70.25 82 GLY A O 1
ATOM 671 N N . ASP A 1 83 ? -29.591 4.603 24.530 1.00 63.25 83 ASP A N 1
ATOM 672 C CA . ASP A 1 83 ? -30.752 3.706 24.620 1.00 63.25 83 ASP A CA 1
ATOM 673 C C . ASP A 1 83 ? -30.442 2.214 24.426 1.00 63.25 83 ASP A C 1
ATOM 675 O O . ASP A 1 83 ? -31.337 1.381 24.556 1.00 63.25 83 ASP A O 1
ATOM 679 N N . VAL A 1 84 ? -29.208 1.840 24.067 1.00 74.75 84 VAL A N 1
ATOM 680 C CA . VAL A 1 84 ? -28.852 0.440 23.765 1.00 74.75 84 VAL A CA 1
ATOM 681 C C . VAL A 1 84 ? -27.415 0.148 24.190 1.00 74.75 84 VAL A C 1
ATOM 683 O O . VAL A 1 84 ? -26.552 1.015 24.119 1.00 74.75 84 VAL A O 1
ATOM 686 N N . GLN A 1 85 ? -27.145 -1.103 24.577 1.00 85.19 85 GLN A N 1
ATOM 687 C CA . GLN A 1 85 ? -25.801 -1.649 24.822 1.00 85.19 85 GLN A CA 1
ATOM 688 C C . GLN A 1 85 ? -24.994 -1.805 23.516 1.00 85.19 85 GLN A C 1
ATOM 690 O O . GLN A 1 85 ? -24.533 -2.895 23.170 1.00 85.19 85 GLN A O 1
ATOM 695 N N . ILE A 1 86 ? -24.857 -0.720 22.754 1.00 88.50 86 ILE A N 1
ATOM 696 C CA . ILE A 1 86 ? -24.010 -0.640 21.567 1.00 88.50 86 ILE A CA 1
ATOM 697 C C . ILE A 1 86 ? -23.063 0.545 21.675 1.00 88.50 86 ILE A C 1
ATOM 699 O O . ILE A 1 86 ? -23.419 1.630 22.129 1.00 88.50 86 ILE A O 1
ATOM 703 N N . SER A 1 87 ? -21.868 0.338 21.149 1.00 90.38 87 SER A N 1
ATOM 704 C CA . SER A 1 87 ? -20.865 1.368 20.953 1.00 90.38 87 SER A CA 1
ATOM 705 C C . SER A 1 87 ? -20.521 1.488 19.483 1.00 90.38 87 SER A C 1
ATOM 707 O O . SER A 1 87 ? -20.336 0.490 18.787 1.00 90.38 87 SER A O 1
ATOM 709 N N . PHE A 1 88 ? -20.353 2.722 19.033 1.00 91.31 88 PHE A N 1
ATOM 710 C CA . PHE A 1 88 ? -19.730 3.041 17.762 1.00 91.31 88 PHE A CA 1
ATOM 711 C C . PHE A 1 88 ? -18.305 3.499 18.006 1.00 91.31 88 PHE A C 1
ATOM 713 O O . PHE A 1 88 ? -18.051 4.389 18.815 1.00 91.31 88 PHE A O 1
ATOM 720 N N . VAL A 1 89 ? -17.368 2.910 17.279 1.00 91.44 89 VAL A N 1
ATOM 721 C CA . VAL A 1 89 ? -15.968 3.322 17.288 1.00 91.44 89 VAL A CA 1
ATOM 722 C C . VAL A 1 89 ? -15.646 3.851 15.908 1.00 91.44 89 VAL A C 1
ATOM 724 O O . VAL A 1 89 ? -15.883 3.158 14.926 1.00 91.44 89 VAL A O 1
ATOM 727 N N . ARG A 1 90 ? -15.087 5.055 15.830 1.00 91.56 90 ARG A N 1
ATOM 728 C CA . ARG A 1 90 ? -14.677 5.710 14.588 1.00 91.56 90 ARG A CA 1
ATOM 729 C C . ARG A 1 90 ? -13.201 6.074 14.647 1.00 91.56 90 ARG A C 1
ATOM 731 O O . ARG A 1 90 ? -12.705 6.498 15.689 1.00 91.56 90 ARG A O 1
ATOM 738 N N . ALA A 1 91 ? -12.499 5.912 13.537 1.00 91.19 91 ALA A N 1
ATOM 739 C CA . ALA A 1 91 ? -11.086 6.225 13.413 1.00 91.19 91 ALA A CA 1
ATOM 740 C C . ALA A 1 91 ? -10.739 6.673 11.990 1.00 91.19 91 ALA A C 1
ATOM 742 O O . ALA A 1 91 ? -11.407 6.329 11.015 1.00 91.19 91 ALA A O 1
ATOM 743 N N . GLU A 1 92 ? -9.649 7.421 11.880 1.00 89.69 92 GLU A N 1
ATOM 744 C CA . GLU A 1 92 ? -9.029 7.792 10.615 1.00 89.69 92 GLU A CA 1
ATOM 745 C C . GLU A 1 92 ? -7.933 6.771 10.286 1.00 89.69 92 GLU A C 1
ATOM 747 O O . GLU A 1 92 ? -6.929 6.691 10.994 1.00 89.69 92 GLU A O 1
ATOM 752 N N . VAL A 1 93 ? -8.110 5.981 9.226 1.00 86.56 93 VAL A N 1
ATOM 753 C CA . VAL A 1 93 ? -7.146 4.944 8.826 1.00 86.56 93 VAL A CA 1
ATOM 754 C C . VAL A 1 93 ? -6.381 5.387 7.585 1.00 86.56 93 VAL A C 1
ATOM 756 O O . VAL A 1 93 ? -6.967 5.623 6.529 1.00 86.56 93 VAL A O 1
ATOM 759 N N . MET A 1 94 ? -5.061 5.505 7.696 1.00 83.06 94 MET A N 1
ATOM 760 C CA . MET A 1 94 ? -4.204 5.934 6.590 1.00 83.06 94 MET A CA 1
ATOM 761 C C . MET A 1 94 ? -4.065 4.832 5.522 1.00 83.06 94 MET A C 1
ATOM 763 O O . MET A 1 94 ? -3.943 3.656 5.875 1.00 83.06 94 MET A O 1
ATOM 767 N N . PRO A 1 95 ? -4.023 5.181 4.223 1.00 77.69 95 PRO A N 1
ATOM 768 C CA . PRO A 1 95 ? -3.748 4.219 3.159 1.00 77.69 95 PRO A CA 1
ATOM 769 C C . PRO A 1 95 ? -2.281 3.752 3.187 1.00 77.69 95 PRO A C 1
ATOM 771 O O . PRO A 1 95 ? -1.373 4.535 3.465 1.00 77.69 95 PRO A O 1
ATOM 774 N N . SER A 1 96 ? -2.031 2.485 2.843 1.00 67.25 96 SER A N 1
ATOM 775 C CA . SER A 1 96 ? -0.684 1.883 2.881 1.00 67.25 96 SER A CA 1
ATOM 776 C C . SER A 1 96 ? 0.264 2.378 1.788 1.00 67.25 96 SER A C 1
ATOM 778 O O . SER A 1 96 ? 1.468 2.452 2.012 1.00 67.25 96 SER A O 1
ATOM 780 N N . GLN A 1 97 ? -0.257 2.716 0.606 1.00 62.84 97 GLN A N 1
ATOM 781 C CA . GLN A 1 97 ? 0.569 3.026 -0.569 1.00 62.84 97 GLN A CA 1
ATOM 782 C C . GLN A 1 97 ? 0.943 4.509 -0.686 1.00 62.84 97 GLN A C 1
ATOM 784 O O . GLN A 1 97 ? 1.799 4.874 -1.489 1.00 62.84 97 GLN A O 1
ATOM 789 N N . THR A 1 98 ? 0.305 5.399 0.079 1.00 64.69 98 THR A N 1
ATOM 790 C CA . THR A 1 98 ? 0.505 6.847 -0.073 1.00 64.69 98 THR A CA 1
ATOM 791 C C . THR A 1 98 ? 0.430 7.540 1.279 1.00 64.69 98 THR A C 1
ATOM 793 O O . THR A 1 98 ? -0.629 7.983 1.710 1.00 64.69 98 THR A O 1
ATOM 796 N N . ALA A 1 99 ? 1.580 7.683 1.939 1.00 59.44 99 ALA A N 1
ATOM 797 C CA . ALA A 1 99 ? 1.674 8.262 3.283 1.00 59.44 99 ALA A CA 1
ATOM 798 C C . ALA A 1 99 ? 1.129 9.705 3.397 1.00 59.44 99 ALA A C 1
ATOM 800 O O . ALA A 1 99 ? 0.778 10.137 4.494 1.00 59.44 99 ALA A O 1
ATOM 801 N N . ALA A 1 100 ? 1.053 10.439 2.279 1.00 59.41 100 ALA A N 1
ATOM 802 C CA . ALA A 1 100 ? 0.537 11.808 2.203 1.00 59.41 100 ALA A CA 1
ATOM 803 C C . ALA A 1 100 ? -0.952 11.907 1.808 1.00 59.41 100 ALA A C 1
ATOM 805 O O . ALA A 1 100 ? -1.503 13.006 1.791 1.00 59.41 100 ALA A O 1
ATOM 806 N N . ALA A 1 101 ? -1.607 10.794 1.463 1.00 70.75 101 ALA A N 1
ATOM 807 C CA . ALA A 1 101 ? -3.020 10.809 1.102 1.00 70.75 101 ALA A CA 1
ATOM 808 C C . ALA A 1 101 ? -3.912 10.963 2.344 1.00 70.75 101 ALA A C 1
ATOM 810 O O . ALA A 1 101 ? -3.541 10.578 3.454 1.00 70.75 101 ALA A O 1
ATOM 811 N N . LYS A 1 102 ? -5.109 11.525 2.143 1.00 78.75 102 LYS A N 1
ATOM 812 C CA . LYS A 1 102 ? -6.115 11.691 3.198 1.00 78.75 102 LYS A CA 1
ATOM 813 C C . LYS A 1 102 ? -6.508 10.321 3.766 1.00 78.75 102 LYS A C 1
ATOM 815 O O . LYS A 1 102 ? -6.781 9.400 2.998 1.00 78.75 102 LYS A O 1
ATOM 820 N N . GLY A 1 103 ? -6.549 10.202 5.094 1.00 83.12 103 GLY A N 1
ATOM 821 C CA . GLY A 1 103 ? -7.008 8.988 5.762 1.00 83.12 103 GLY A CA 1
ATOM 822 C C . GLY A 1 103 ? -8.475 8.684 5.456 1.00 83.12 103 GLY A C 1
ATOM 823 O O . GLY A 1 103 ? -9.286 9.586 5.231 1.00 83.12 103 GLY A O 1
ATOM 824 N N . HIS A 1 104 ? -8.815 7.400 5.438 1.00 86.62 104 HIS A N 1
ATOM 825 C CA . HIS A 1 104 ? -10.182 6.936 5.273 1.00 86.62 104 HIS A CA 1
ATOM 826 C C . HIS A 1 104 ? -10.913 6.944 6.608 1.00 86.62 104 HIS A C 1
ATOM 828 O O . HIS A 1 104 ? -10.467 6.346 7.590 1.00 86.62 104 HIS A O 1
ATOM 834 N N . ASP A 1 105 ? -12.072 7.585 6.620 1.00 88.69 105 ASP A N 1
ATOM 835 C CA . ASP A 1 105 ? -12.932 7.615 7.787 1.00 88.69 105 ASP A CA 1
ATOM 836 C C . ASP A 1 105 ? -13.682 6.289 7.924 1.00 88.69 105 ASP A C 1
ATOM 838 O O . ASP A 1 105 ? -14.432 5.874 7.030 1.00 88.69 105 ASP A O 1
ATOM 842 N N . THR A 1 106 ? -13.425 5.597 9.027 1.00 90.62 106 THR A N 1
ATOM 843 C CA . THR A 1 106 ? -13.837 4.211 9.242 1.00 90.62 106 THR A CA 1
ATOM 844 C C . THR A 1 106 ? -14.545 4.100 10.577 1.00 90.62 106 THR A C 1
ATOM 846 O O . THR A 1 106 ? -14.034 4.601 11.577 1.00 90.62 106 THR A O 1
ATOM 849 N N . TRP A 1 107 ? -15.693 3.429 10.616 1.00 92.31 107 TRP A N 1
ATOM 850 C CA . TRP A 1 107 ? -16.392 3.137 11.862 1.00 92.31 107 TRP A CA 1
ATOM 851 C C . TRP A 1 107 ? -16.800 1.670 11.968 1.00 92.31 107 TRP A C 1
ATOM 853 O O . TRP A 1 107 ? -16.968 0.979 10.966 1.00 92.31 107 TRP A O 1
ATOM 863 N N . VAL A 1 108 ? -16.963 1.204 13.204 1.00 91.75 108 VAL A N 1
ATOM 864 C CA . VAL A 1 108 ? -17.495 -0.117 13.554 1.00 91.75 108 VAL A CA 1
ATOM 865 C C . VAL A 1 108 ? -18.524 0.011 14.670 1.00 91.75 108 VAL A C 1
ATOM 867 O O . VAL A 1 108 ? -18.390 0.855 15.558 1.00 91.75 108 VAL A O 1
ATOM 870 N N . CYS A 1 109 ? -19.559 -0.818 14.616 1.00 90.69 109 CYS A N 1
ATOM 871 C CA . CYS A 1 109 ? -20.597 -0.938 15.629 1.00 90.69 109 CYS A CA 1
ATOM 872 C C . CYS A 1 109 ? -20.389 -2.239 16.406 1.00 90.69 109 CYS A C 1
ATOM 874 O O . CYS A 1 109 ? -20.250 -3.307 15.808 1.00 90.69 109 CYS A O 1
ATOM 876 N N . VAL A 1 110 ? -20.364 -2.153 17.733 1.00 91.50 110 VAL A N 1
ATOM 877 C CA . VAL A 1 110 ? -20.038 -3.269 18.624 1.00 91.50 110 VAL A CA 1
ATOM 878 C C . VAL A 1 110 ? -21.073 -3.356 19.739 1.00 91.50 110 VAL A C 1
ATOM 880 O O . VAL A 1 110 ? -21.465 -2.336 20.301 1.00 91.50 110 VAL A O 1
ATOM 883 N N . ASN A 1 111 ? -21.501 -4.567 20.089 1.00 90.19 111 ASN A N 1
ATOM 884 C CA . ASN A 1 111 ? -22.289 -4.817 21.294 1.00 90.19 111 ASN A CA 1
ATOM 885 C C . ASN A 1 111 ? -21.398 -4.657 22.542 1.00 90.19 111 ASN A C 1
ATOM 887 O O . ASN A 1 111 ? -20.373 -5.327 22.668 1.00 90.19 111 ASN A O 1
ATOM 891 N N . ASP A 1 112 ? -21.794 -3.790 23.473 1.00 87.69 112 ASP A N 1
ATOM 892 C CA . ASP A 1 112 ? -21.010 -3.467 24.674 1.00 87.69 112 ASP A CA 1
ATOM 893 C C . ASP A 1 112 ? -20.863 -4.639 25.655 1.00 87.69 112 ASP A C 1
ATOM 895 O O . ASP A 1 112 ? -19.897 -4.683 26.416 1.00 87.69 112 ASP A O 1
ATOM 899 N N . THR A 1 113 ? -21.799 -5.587 25.635 1.00 85.94 113 THR A N 1
ATOM 900 C CA . THR A 1 113 ? -21.857 -6.720 26.568 1.00 85.94 113 THR A CA 1
ATOM 901 C C . THR A 1 113 ? -21.147 -7.945 26.009 1.00 85.94 113 THR A C 1
ATOM 903 O O . THR A 1 113 ? -20.337 -8.558 26.701 1.00 85.94 113 THR A O 1
ATOM 906 N N . SER A 1 114 ? -21.417 -8.309 24.752 1.00 85.94 114 SER A N 1
ATOM 907 C CA . SER A 1 114 ? -20.817 -9.499 24.128 1.00 85.94 114 SER A CA 1
ATOM 908 C C . SER A 1 114 ? -19.497 -9.214 23.404 1.00 85.94 114 SER A C 1
ATOM 910 O O . SER A 1 114 ? -18.731 -10.137 23.120 1.00 85.94 114 SER A O 1
ATOM 912 N N . GLY A 1 115 ? -19.227 -7.950 23.066 1.00 86.75 115 GLY A N 1
ATOM 913 C CA . GLY A 1 115 ? -18.109 -7.568 22.205 1.00 86.75 115 GLY A CA 1
ATOM 914 C C . GLY A 1 115 ? -18.284 -8.000 20.746 1.00 86.75 115 GLY A C 1
ATOM 915 O O . GLY A 1 115 ? -17.311 -7.969 19.991 1.00 86.75 115 GLY A O 1
ATOM 916 N N . GLN A 1 116 ? -19.481 -8.452 20.353 1.00 87.75 116 GLN A N 1
ATOM 917 C CA . GLN A 1 116 ? -19.804 -8.850 18.984 1.00 87.75 116 GLN A CA 1
ATOM 918 C C . GLN A 1 116 ? -19.798 -7.627 18.062 1.00 87.75 116 GLN A C 1
ATOM 920 O O . GLN A 1 116 ? -20.421 -6.612 18.377 1.00 87.75 116 GLN A O 1
ATOM 925 N N . ILE A 1 117 ? -19.121 -7.737 16.918 1.00 88.62 117 ILE A N 1
ATOM 926 C CA . ILE A 1 117 ? -19.156 -6.716 15.870 1.00 88.62 117 ILE A CA 1
ATOM 927 C C . ILE A 1 117 ? -20.460 -6.899 15.090 1.00 88.62 117 ILE A C 1
ATOM 929 O O . ILE A 1 117 ? -20.752 -7.997 14.620 1.00 88.62 117 ILE A O 1
ATOM 933 N N . LEU A 1 118 ? -21.245 -5.831 14.991 1.00 86.25 118 LEU A N 1
ATOM 934 C CA . LEU A 1 118 ? -22.568 -5.835 14.365 1.00 86.25 118 LEU A CA 1
ATOM 935 C C . LEU A 1 118 ? -22.529 -5.298 12.934 1.00 86.25 118 LEU A C 1
ATOM 937 O O . LEU A 1 118 ? -23.270 -5.779 12.088 1.00 86.25 118 LEU A O 1
ATOM 941 N N . ALA A 1 119 ? -21.691 -4.291 12.686 1.00 85.69 119 ALA A N 1
ATOM 942 C CA . ALA A 1 119 ? -21.529 -3.660 11.381 1.00 85.69 119 ALA A CA 1
ATOM 943 C C . ALA A 1 119 ? -20.210 -2.885 11.329 1.00 85.69 119 ALA A C 1
ATOM 945 O O . ALA A 1 119 ? -19.671 -2.480 12.366 1.00 85.69 119 ALA A O 1
ATOM 946 N N . GLY A 1 120 ? -19.728 -2.608 10.126 1.00 86.69 120 GLY A N 1
ATOM 947 C CA . GLY A 1 120 ? -18.545 -1.795 9.895 1.00 86.69 120 GLY A CA 1
ATOM 948 C C . GLY A 1 120 ? -18.628 -1.097 8.552 1.00 86.69 120 GLY A C 1
ATOM 949 O O . GLY A 1 120 ? -19.217 -1.608 7.611 1.00 86.69 120 GLY A O 1
ATOM 950 N N . HIS A 1 121 ? -18.042 0.086 8.450 1.00 86.94 121 HIS A N 1
ATOM 951 C CA . HIS A 1 121 ? -18.026 0.825 7.198 1.00 86.94 121 HIS A CA 1
ATOM 952 C C . HIS A 1 121 ? -16.766 1.672 7.082 1.00 86.94 121 HIS A C 1
ATOM 954 O O . HIS A 1 121 ? -16.233 2.194 8.063 1.00 86.94 121 HIS A O 1
ATOM 960 N N . CYS A 1 122 ? -16.303 1.839 5.849 1.00 85.69 122 CYS A N 1
ATOM 961 C CA . CYS A 1 122 ? -15.160 2.668 5.507 1.00 85.69 122 CYS A CA 1
ATOM 962 C C . CYS A 1 122 ? -15.480 3.491 4.258 1.00 85.69 122 CYS A C 1
ATOM 964 O O . CYS A 1 122 ? -16.123 3.001 3.340 1.00 85.69 122 CYS A O 1
ATOM 966 N N . GLN A 1 123 ? -14.969 4.718 4.163 1.00 83.62 123 GLN A N 1
ATOM 967 C CA . GLN A 1 123 ? -15.108 5.542 2.951 1.00 83.62 123 GLN A CA 1
ATOM 968 C C . GLN A 1 123 ? -14.159 5.138 1.800 1.00 83.62 123 GLN A C 1
ATOM 970 O O . GLN A 1 123 ? -14.025 5.869 0.818 1.00 83.62 123 GLN A O 1
ATOM 975 N N . CYS A 1 124 ? -13.432 4.020 1.908 1.00 79.12 124 CYS A N 1
ATOM 976 C CA . CYS A 1 124 ? -12.570 3.549 0.823 1.00 79.12 124 CYS A CA 1
ATOM 977 C C . CYS A 1 124 ? -13.383 2.883 -0.300 1.00 79.12 124 CYS A C 1
ATOM 979 O O . CYS A 1 124 ? -14.524 2.475 -0.101 1.00 79.12 124 CYS A O 1
ATOM 981 N N . LYS A 1 125 ? -12.774 2.705 -1.481 1.00 76.56 125 LYS A N 1
ATOM 982 C CA . LYS A 1 125 ? -13.433 2.056 -2.634 1.00 76.56 125 LYS A CA 1
ATOM 983 C C . LYS A 1 125 ? -13.959 0.644 -2.321 1.00 76.56 125 LYS A C 1
ATOM 985 O O . LYS A 1 125 ? -14.980 0.249 -2.862 1.00 76.56 125 LYS A O 1
ATOM 990 N N . ALA A 1 126 ? -13.285 -0.084 -1.429 1.00 69.00 126 ALA A N 1
ATOM 991 C CA . ALA A 1 126 ? -13.688 -1.415 -0.963 1.00 69.00 126 ALA A CA 1
ATOM 992 C C . ALA A 1 126 ? -14.634 -1.385 0.258 1.00 69.00 126 ALA A C 1
ATOM 994 O O . ALA A 1 126 ? -15.043 -2.430 0.754 1.00 69.00 126 ALA A O 1
ATOM 995 N N . GLY A 1 127 ? -14.957 -0.202 0.785 1.00 60.72 127 GLY A N 1
ATOM 996 C CA . GLY A 1 127 ? -15.711 -0.032 2.027 1.00 60.72 127 GLY A CA 1
ATOM 997 C C . GLY A 1 127 ? -17.189 -0.404 1.929 1.00 60.72 127 GLY A C 1
ATOM 998 O O . GLY A 1 127 ? -17.815 -0.635 2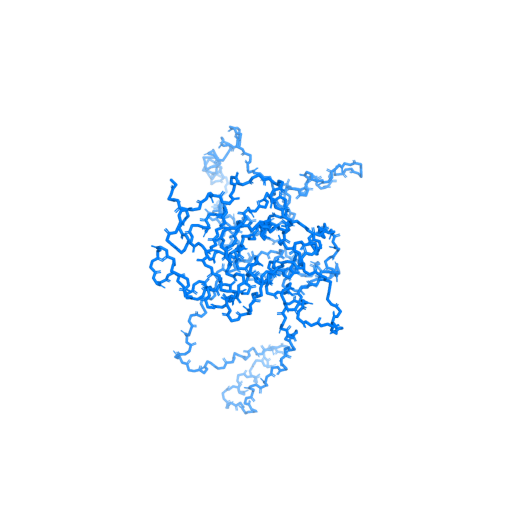.957 1.00 60.72 127 GLY A O 1
ATOM 999 N N . LEU A 1 128 ? -17.705 -0.559 0.705 1.00 63.88 128 LEU A N 1
ATOM 1000 C CA . LEU A 1 128 ? -19.046 -1.082 0.429 1.00 63.88 128 LEU A CA 1
ATOM 1001 C C . LEU A 1 128 ? -19.230 -2.543 0.873 1.00 63.88 128 LEU A C 1
ATOM 1003 O O . LEU A 1 128 ? -20.362 -2.981 1.036 1.00 63.88 128 LEU A O 1
ATOM 1007 N N . GLY A 1 129 ? -18.134 -3.287 1.062 1.00 65.38 129 GLY A N 1
ATOM 1008 C CA . GLY A 1 129 ? -18.167 -4.666 1.549 1.00 65.38 129 GLY A CA 1
ATOM 1009 C C . GLY A 1 129 ? -18.150 -4.806 3.073 1.00 65.38 129 GLY A C 1
ATOM 1010 O O . GLY A 1 129 ? -18.123 -5.930 3.549 1.00 65.38 129 GLY A O 1
ATOM 1011 N N . GLU A 1 130 ? -18.099 -3.712 3.846 1.00 75.06 130 GLU A N 1
ATOM 1012 C CA . GLU A 1 130 ? -18.104 -3.705 5.329 1.00 75.06 130 GLU A CA 1
ATOM 1013 C C . GLU A 1 130 ? -16.934 -4.441 6.034 1.00 75.06 130 GLU A C 1
ATOM 1015 O O . GLU A 1 130 ? -16.796 -4.361 7.257 1.00 75.06 130 GLU A O 1
ATOM 1020 N N . VAL A 1 131 ? -16.049 -5.105 5.277 1.00 76.75 131 VAL A N 1
ATOM 1021 C CA . VAL A 1 131 ? -14.914 -5.917 5.769 1.00 76.75 131 VAL A CA 1
ATOM 1022 C C . VAL A 1 131 ? -13.568 -5.546 5.131 1.00 76.75 131 VAL A C 1
ATOM 1024 O O . VAL A 1 131 ? -12.646 -6.356 5.057 1.00 76.75 131 VAL A O 1
ATOM 1027 N N . CYS A 1 132 ? -13.410 -4.312 4.647 1.00 81.38 132 CYS A N 1
ATOM 1028 C CA . CYS A 1 132 ? -12.141 -3.894 4.047 1.00 81.38 132 CYS A CA 1
ATOM 1029 C C . CYS A 1 132 ? -10.980 -3.905 5.065 1.00 81.38 132 CYS A C 1
ATOM 1031 O O . CYS A 1 132 ? -11.182 -3.875 6.283 1.00 81.38 132 CYS A O 1
ATOM 1033 N N . SER A 1 133 ? -9.737 -3.865 4.574 1.00 83.81 133 SER A N 1
ATOM 1034 C CA . SER A 1 133 ? -8.537 -3.877 5.425 1.00 83.81 133 SER A CA 1
ATOM 1035 C C . SER A 1 133 ? -8.489 -2.740 6.455 1.00 83.81 133 SER A C 1
ATOM 1037 O O . SER A 1 133 ? -7.939 -2.929 7.536 1.00 83.81 133 SER A O 1
ATOM 1039 N N . HIS A 1 134 ? -9.114 -1.588 6.181 1.00 85.25 134 HIS A N 1
ATOM 1040 C CA . HIS A 1 134 ? -9.232 -0.489 7.147 1.00 85.25 134 HIS A CA 1
ATOM 1041 C C . HIS A 1 134 ? -10.191 -0.811 8.302 1.00 85.25 134 HIS A C 1
ATOM 1043 O O . HIS A 1 134 ? -9.887 -0.487 9.450 1.00 85.25 134 HIS A O 1
ATOM 1049 N N . VAL A 1 135 ? -11.324 -1.468 8.015 1.00 86.69 135 VAL A N 1
ATOM 1050 C CA . VAL A 1 135 ? -12.264 -1.933 9.049 1.00 86.69 135 VAL A CA 1
ATOM 1051 C C . VAL A 1 135 ? -11.572 -2.972 9.924 1.00 86.69 135 VAL A C 1
ATOM 1053 O O . VAL A 1 135 ? -11.552 -2.833 11.143 1.00 86.69 135 VAL A O 1
ATOM 1056 N N . ALA A 1 136 ? -10.918 -3.959 9.308 1.00 86.06 136 ALA A N 1
ATOM 1057 C CA . ALA A 1 136 ? -10.166 -4.981 10.027 1.00 86.06 136 ALA A CA 1
ATOM 1058 C C . ALA A 1 136 ? -9.035 -4.386 10.896 1.00 86.06 136 ALA A C 1
ATOM 1060 O O . ALA A 1 136 ? -8.872 -4.789 12.046 1.00 86.06 136 ALA A O 1
ATOM 1061 N N . ALA A 1 137 ? -8.306 -3.377 10.405 1.00 87.50 137 ALA A N 1
ATOM 1062 C CA . ALA A 1 137 ? -7.285 -2.676 11.188 1.00 87.50 137 ALA A CA 1
ATOM 1063 C C . ALA A 1 137 ? -7.868 -1.988 12.437 1.00 87.50 137 ALA A C 1
ATOM 1065 O O . ALA A 1 137 ? -7.283 -2.071 13.517 1.00 87.50 137 ALA A O 1
ATOM 1066 N N . LEU A 1 138 ? -9.037 -1.346 12.316 1.00 89.69 138 LEU A N 1
ATOM 1067 C CA . LEU A 1 138 ? -9.739 -0.753 13.457 1.00 89.69 138 LEU A CA 1
ATOM 1068 C C . LEU A 1 138 ? -10.193 -1.821 14.466 1.00 89.69 138 LEU A C 1
ATOM 1070 O O . LEU A 1 138 ? -10.070 -1.614 15.671 1.00 89.69 138 LEU A O 1
ATOM 1074 N N . LEU A 1 139 ? -10.654 -2.984 13.996 1.00 89.88 139 LEU A N 1
ATOM 1075 C CA . LEU A 1 139 ? -11.020 -4.103 14.870 1.00 89.88 139 LEU A CA 1
ATOM 1076 C C . LEU A 1 139 ? -9.826 -4.638 15.675 1.00 89.88 139 LEU A C 1
ATOM 1078 O O . LEU A 1 139 ? -9.985 -4.929 16.860 1.00 89.88 139 LEU A O 1
ATOM 1082 N N . PHE A 1 140 ? -8.629 -4.702 15.083 1.00 88.25 140 PHE A N 1
ATOM 1083 C CA . PHE A 1 140 ? -7.413 -5.073 15.816 1.00 88.25 140 PHE A CA 1
ATOM 1084 C C . PHE A 1 140 ? -7.030 -4.044 16.889 1.00 88.25 140 PHE A C 1
ATOM 1086 O O . PHE A 1 140 ? -6.620 -4.439 17.978 1.00 88.25 140 PHE A O 1
ATOM 1093 N N . VAL A 1 141 ? -7.232 -2.740 16.646 1.00 88.25 141 VAL A N 1
ATOM 1094 C CA . VAL A 1 141 ? -7.054 -1.713 17.696 1.00 88.25 141 VAL A CA 1
ATOM 1095 C C . VAL A 1 141 ? -8.007 -1.947 18.865 1.00 88.25 141 VAL A C 1
ATOM 1097 O O . VAL A 1 141 ? -7.604 -1.800 20.018 1.00 88.25 141 VAL A O 1
ATOM 1100 N N . LEU A 1 142 ? -9.260 -2.309 18.582 1.00 89.06 142 LEU A N 1
ATOM 1101 C CA . LEU A 1 142 ? -10.255 -2.583 19.618 1.00 89.06 142 LEU A CA 1
ATOM 1102 C C . LEU A 1 142 ? -9.933 -3.832 20.428 1.00 89.06 142 LEU A C 1
ATOM 1104 O O . LEU A 1 142 ? -10.029 -3.790 21.652 1.00 89.06 142 LEU A O 1
ATOM 1108 N N . GLU A 1 143 ? -9.514 -4.910 19.767 1.00 89.44 143 GLU A N 1
ATOM 1109 C CA . GLU A 1 143 ? -9.054 -6.122 20.447 1.00 89.44 143 GLU A CA 1
ATOM 1110 C C . GLU A 1 143 ? -7.851 -5.825 21.343 1.00 89.44 143 GLU A C 1
ATOM 1112 O O . GLU A 1 143 ? -7.875 -6.164 22.525 1.00 89.44 143 GLU A O 1
ATOM 1117 N N . ALA A 1 144 ? -6.841 -5.120 20.826 1.00 85.62 144 ALA A N 1
ATOM 1118 C CA . ALA A 1 144 ? -5.651 -4.782 21.595 1.00 85.62 144 ALA A CA 1
ATOM 1119 C C . ALA A 1 144 ? -5.994 -3.891 22.797 1.00 85.62 144 ALA A C 1
ATOM 1121 O O . ALA A 1 144 ? -5.530 -4.142 23.906 1.00 85.62 144 ALA A O 1
ATOM 1122 N N . ALA A 1 145 ? -6.863 -2.892 22.613 1.00 84.75 145 ALA A N 1
ATOM 1123 C CA . ALA A 1 145 ? -7.313 -2.025 23.698 1.00 84.75 145 ALA A CA 1
ATOM 1124 C C . ALA A 1 145 ? -8.126 -2.781 24.764 1.00 84.75 145 ALA A C 1
ATOM 1126 O O . ALA A 1 145 ? -7.990 -2.488 25.954 1.00 84.75 145 ALA A O 1
ATOM 1127 N N . ALA A 1 146 ? -8.953 -3.749 24.361 1.00 85.94 146 ALA A N 1
ATOM 1128 C CA . ALA A 1 146 ? -9.705 -4.599 25.279 1.00 85.94 146 ALA A CA 1
ATOM 1129 C C . ALA A 1 146 ? -8.789 -5.573 26.039 1.00 85.94 146 ALA A C 1
ATOM 1131 O O . ALA A 1 146 ? -8.947 -5.742 27.249 1.00 85.94 146 ALA A O 1
ATOM 1132 N N . ARG A 1 147 ? -7.798 -6.159 25.358 1.00 83.12 147 ARG A N 1
ATOM 1133 C CA . ARG A 1 147 ? -6.785 -7.042 25.949 1.00 83.12 147 ARG A CA 1
ATOM 1134 C C . ARG A 1 147 ? -5.902 -6.302 26.954 1.00 83.12 147 ARG A C 1
ATOM 1136 O O . ARG A 1 147 ? -5.780 -6.757 28.084 1.00 83.12 147 ARG A O 1
ATOM 1143 N N . GLU A 1 148 ? -5.400 -5.117 26.602 1.00 77.31 148 GLU A N 1
ATOM 1144 C CA . GLU A 1 148 ? -4.648 -4.234 27.512 1.00 77.31 148 GLU A CA 1
ATOM 1145 C C . GLU A 1 148 ? -5.464 -3.798 28.743 1.00 77.31 148 GLU A C 1
ATOM 1147 O O . GLU A 1 148 ? -4.892 -3.454 29.772 1.00 77.31 148 GLU A O 1
ATOM 1152 N N . ARG A 1 149 ? -6.800 -3.755 28.651 1.00 75.00 149 ARG A N 1
ATOM 1153 C CA . ARG A 1 149 ? -7.677 -3.433 29.789 1.00 75.00 149 ARG A CA 1
ATOM 1154 C C . ARG A 1 149 ? -7.888 -4.633 30.717 1.00 75.00 149 ARG A C 1
ATOM 1156 O O . ARG A 1 149 ? -8.124 -4.431 31.906 1.00 75.00 149 ARG A O 1
ATOM 1163 N N . ALA A 1 150 ? -7.867 -5.847 30.172 1.00 68.94 150 ALA A N 1
ATOM 1164 C CA . ALA A 1 150 ? -8.036 -7.079 30.934 1.00 68.94 150 ALA A CA 1
ATOM 1165 C C . ALA A 1 150 ? -6.741 -7.499 31.653 1.00 68.94 150 ALA A C 1
ATOM 1167 O O . ALA A 1 150 ? -6.812 -8.020 32.764 1.00 68.94 150 ALA A O 1
ATOM 1168 N N . ASP A 1 151 ? -5.578 -7.237 31.049 1.00 58.66 151 ASP A N 1
ATOM 1169 C CA . ASP A 1 151 ? -4.264 -7.530 31.629 1.00 58.66 151 ASP A CA 1
ATOM 1170 C C . ASP A 1 151 ? -3.774 -6.363 32.507 1.00 58.66 151 ASP A C 1
ATOM 1172 O O . ASP A 1 151 ? -3.325 -5.329 32.017 1.00 58.66 151 ASP A O 1
ATOM 1176 N N . VAL A 1 152 ? -3.842 -6.515 33.833 1.00 52.62 152 VAL A N 1
ATOM 1177 C CA . VAL A 1 152 ? -3.336 -5.510 34.797 1.00 52.62 152 VAL A CA 1
ATOM 1178 C C . VAL A 1 152 ? -1.812 -5.635 35.012 1.00 52.62 152 VAL A C 1
ATOM 1180 O O . VAL A 1 152 ? -1.216 -4.818 35.711 1.00 52.62 152 VAL A O 1
ATOM 1183 N N . SER A 1 153 ? -1.128 -6.606 34.393 1.00 37.38 153 SER A N 1
ATOM 1184 C CA . SER A 1 153 ? 0.313 -6.826 34.583 1.00 37.38 153 SER A CA 1
ATOM 1185 C C . SER A 1 153 ? 1.125 -6.784 33.286 1.00 37.38 153 SER A C 1
ATOM 1187 O O . SER A 1 153 ? 1.006 -7.659 32.438 1.00 37.38 153 SER A O 1
ATOM 1189 N N . CYS A 1 154 ? 2.017 -5.789 33.210 1.00 38.84 154 CYS A N 1
ATOM 1190 C CA . CYS A 1 154 ? 3.328 -5.820 32.551 1.00 38.84 154 CYS A CA 1
ATOM 1191 C C . CYS A 1 154 ? 3.427 -6.594 31.219 1.00 38.84 154 CYS A C 1
ATOM 1193 O O . CYS A 1 154 ? 3.962 -7.698 31.169 1.00 38.84 154 CYS A O 1
ATOM 1195 N N . THR A 1 155 ? 3.060 -5.963 30.105 1.00 35.16 155 THR A N 1
ATOM 1196 C CA . THR A 1 155 ? 3.788 -6.194 28.849 1.00 35.16 155 THR A CA 1
ATOM 1197 C C . THR A 1 155 ? 4.127 -4.852 28.215 1.00 35.16 155 THR A C 1
ATOM 1199 O O . THR A 1 155 ? 3.327 -3.922 28.180 1.00 35.16 155 THR A O 1
ATOM 1202 N N . SER A 1 156 ? 5.380 -4.723 27.796 1.00 40.72 156 SER A N 1
ATOM 1203 C CA . SER A 1 156 ? 6.069 -3.512 27.348 1.00 40.72 156 SER A CA 1
ATOM 1204 C C . SER A 1 156 ? 5.611 -2.999 25.973 1.00 40.72 156 SER A C 1
ATOM 1206 O O . SER A 1 156 ? 6.436 -2.608 25.147 1.00 40.72 156 SER A O 1
ATOM 1208 N N . GLN A 1 157 ? 4.304 -2.992 25.698 1.00 45.72 157 GLN A N 1
ATOM 1209 C CA . GLN A 1 157 ? 3.754 -2.440 24.462 1.00 45.72 157 GLN A CA 1
ATOM 1210 C C . GLN A 1 157 ? 3.110 -1.063 24.699 1.00 45.72 157 GLN A C 1
ATOM 1212 O O . GLN A 1 157 ? 2.323 -0.893 25.631 1.00 45.72 157 GLN A O 1
ATOM 1217 N N . PRO A 1 158 ? 3.453 -0.043 23.889 1.00 41.38 158 PRO A N 1
ATOM 1218 C CA . PRO A 1 158 ? 2.825 1.268 23.987 1.00 41.38 158 PRO A CA 1
ATOM 1219 C C . PRO A 1 158 ? 1.332 1.175 23.638 1.00 41.38 158 PRO A C 1
ATOM 1221 O O . PRO A 1 158 ? 0.964 0.563 22.642 1.00 41.38 158 PRO A O 1
ATOM 1224 N N . CYS A 1 159 ? 0.494 1.832 24.448 1.00 49.28 159 CYS A N 1
ATOM 1225 C CA . CYS A 1 159 ? -0.971 1.850 24.351 1.00 49.28 159 CYS A CA 1
ATOM 1226 C C . CYS A 1 159 ? -1.489 2.011 22.909 1.00 49.28 159 CYS A C 1
ATOM 1228 O O . CYS A 1 159 ? -1.458 3.126 22.377 1.00 49.28 159 CYS A O 1
ATOM 1230 N N . ALA A 1 160 ? -2.068 0.962 22.317 1.00 54.81 160 ALA A N 1
ATOM 1231 C CA . ALA A 1 160 ? -2.522 0.972 20.919 1.00 54.81 160 ALA A CA 1
ATOM 1232 C C . ALA A 1 160 ? -3.571 2.062 20.603 1.00 54.81 160 ALA A C 1
ATOM 1234 O O . ALA A 1 160 ? -3.533 2.686 19.545 1.00 54.81 160 ALA A O 1
ATOM 1235 N N . TRP A 1 161 ? -4.464 2.365 21.554 1.00 65.06 161 TRP A N 1
ATOM 1236 C CA . TRP A 1 161 ? -5.481 3.425 21.424 1.00 65.06 161 TRP A CA 1
ATOM 1237 C C . TRP A 1 161 ? -4.879 4.843 21.334 1.00 65.06 161 TRP A C 1
ATOM 1239 O O . TRP A 1 161 ? -5.472 5.744 20.745 1.00 65.06 161 TRP A O 1
ATOM 1249 N N . HIS A 1 162 ? -3.697 5.047 21.930 1.00 50.38 162 HIS A N 1
ATOM 1250 C CA . HIS A 1 162 ? -2.998 6.337 22.005 1.00 50.38 162 HIS A CA 1
ATOM 1251 C C . HIS A 1 162 ? -1.759 6.427 21.108 1.00 50.38 162 HIS A C 1
ATOM 1253 O O . HIS A 1 162 ? -1.283 7.534 20.861 1.00 50.38 162 HIS A O 1
ATOM 1259 N N . ALA A 1 163 ? -1.265 5.309 20.567 1.00 47.50 163 ALA A N 1
ATOM 1260 C CA . ALA A 1 163 ? -0.128 5.263 19.644 1.00 47.50 163 ALA A CA 1
ATOM 1261 C C . ALA A 1 163 ? -0.402 5.946 18.285 1.00 47.50 163 ALA A C 1
ATOM 1263 O O . ALA A 1 163 ? 0.460 5.975 17.412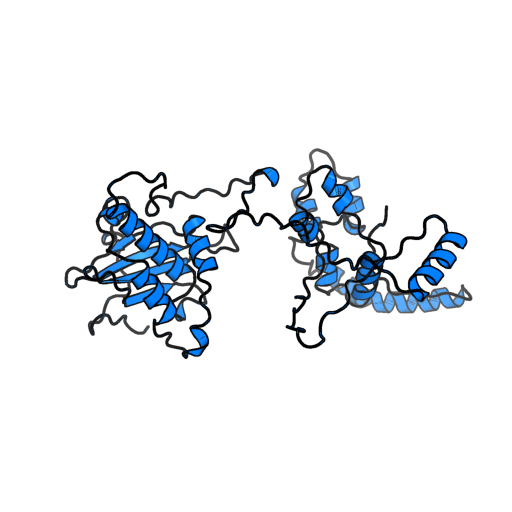 1.00 47.50 163 ALA A O 1
ATOM 1264 N N . ALA A 1 164 ? -1.566 6.583 18.134 1.00 43.38 164 ALA A N 1
ATOM 1265 C CA . ALA A 1 164 ? -1.946 7.488 17.056 1.00 43.38 164 ALA A CA 1
ATOM 1266 C C . ALA A 1 164 ? -1.182 8.833 17.044 1.00 43.38 164 ALA A C 1
ATOM 1268 O O . ALA A 1 164 ? -1.643 9.798 16.430 1.00 43.38 164 ALA A O 1
ATOM 1269 N N . VAL A 1 165 ? -0.018 8.934 17.692 1.00 40.91 165 VAL A N 1
ATOM 1270 C CA . VAL A 1 165 ? 0.931 9.997 17.359 1.00 40.91 165 VAL A CA 1
ATOM 1271 C C . VAL A 1 165 ? 1.652 9.520 16.118 1.00 40.91 165 VAL A C 1
ATOM 1273 O O . VAL A 1 165 ? 2.384 8.538 16.165 1.00 40.91 165 VAL A O 1
ATOM 1276 N N . SER A 1 166 ? 1.407 10.209 15.002 1.00 43.69 166 SER A N 1
ATOM 1277 C CA . SER A 1 166 ? 2.200 10.118 13.782 1.00 43.69 166 SER A CA 1
ATOM 1278 C C . SER A 1 166 ? 3.663 9.843 14.138 1.00 43.69 166 SER A C 1
ATOM 1280 O O . SER A 1 166 ? 4.405 10.778 14.446 1.00 43.69 166 SER A O 1
ATOM 1282 N N . LYS A 1 167 ? 4.120 8.591 14.000 1.00 47.53 167 LYS A N 1
ATOM 1283 C CA . LYS A 1 167 ? 5.489 8.397 13.548 1.00 47.53 167 LYS A CA 1
ATOM 1284 C C . LYS A 1 167 ? 5.465 9.048 12.177 1.00 47.53 167 LYS A C 1
ATOM 1286 O O . LYS A 1 167 ? 4.998 8.447 11.211 1.00 47.53 167 LYS A O 1
ATOM 1291 N N . LYS A 1 168 ? 5.851 10.332 12.102 1.00 43.19 168 LYS A N 1
ATOM 1292 C CA . LYS A 1 168 ? 6.327 10.870 10.832 1.00 43.19 168 LYS A CA 1
ATOM 1293 C C . LYS A 1 168 ? 7.329 9.814 10.423 1.00 43.19 168 LYS A C 1
ATOM 1295 O O . LYS A 1 168 ? 8.222 9.533 11.221 1.00 43.19 168 LYS A O 1
ATOM 1300 N N . ALA A 1 169 ? 7.084 9.140 9.304 1.00 53.19 169 ALA A N 1
ATOM 1301 C CA . ALA A 1 169 ? 8.076 8.251 8.746 1.00 53.19 169 ALA A CA 1
ATOM 1302 C C . ALA A 1 169 ? 9.270 9.162 8.480 1.00 53.19 169 ALA A C 1
ATOM 1304 O O . ALA A 1 169 ? 9.308 9.900 7.498 1.00 53.19 169 ALA A O 1
ATOM 1305 N N . THR A 1 170 ? 10.157 9.248 9.465 1.00 50.78 170 THR A N 1
ATOM 1306 C CA . THR A 1 170 ? 11.434 9.901 9.324 1.00 50.78 170 THR A CA 1
ATOM 1307 C C . THR A 1 170 ? 12.084 9.113 8.221 1.00 50.78 170 THR A C 1
ATOM 1309 O O . THR A 1 170 ? 12.123 7.883 8.293 1.00 50.78 170 THR A O 1
ATOM 1312 N N . MET A 1 171 ? 12.481 9.807 7.160 1.00 51.66 171 MET A N 1
ATOM 1313 C CA . MET A 1 171 ? 13.325 9.194 6.156 1.00 51.66 171 MET A CA 1
ATOM 1314 C C . MET A 1 171 ? 14.561 8.707 6.894 1.00 51.66 171 MET A C 1
ATOM 1316 O O . MET A 1 171 ? 15.411 9.497 7.292 1.00 51.66 171 MET A O 1
ATOM 1320 N N . VAL A 1 172 ? 14.573 7.412 7.165 1.00 58.91 172 VAL A N 1
ATOM 1321 C CA . VAL A 1 172 ? 15.720 6.726 7.712 1.00 58.91 172 VAL A CA 1
ATOM 1322 C C . VAL A 1 172 ? 16.543 6.258 6.521 1.00 58.91 172 VAL A C 1
ATOM 1324 O O . VAL A 1 172 ? 15.962 5.879 5.494 1.00 58.91 172 VAL A O 1
ATOM 1327 N N . PRO A 1 173 ? 17.877 6.319 6.607 1.00 59.81 173 PRO A N 1
ATOM 1328 C CA . PRO A 1 173 ? 18.706 5.662 5.617 1.00 59.81 173 PRO A CA 1
ATOM 1329 C C . PRO A 1 173 ? 18.358 4.161 5.580 1.00 59.81 173 PRO A C 1
ATOM 1331 O O . PRO A 1 173 ? 17.777 3.605 6.516 1.00 59.81 173 PRO A O 1
ATOM 1334 N N . VAL A 1 174 ? 18.607 3.523 4.437 1.00 52.25 174 VAL A N 1
ATOM 1335 C CA . VAL A 1 174 ? 18.098 2.170 4.134 1.00 52.25 174 VAL A CA 1
ATOM 1336 C C . VAL A 1 174 ? 18.578 1.121 5.150 1.00 52.25 174 VAL A C 1
ATOM 1338 O O . VAL A 1 174 ? 17.850 0.175 5.442 1.00 52.25 174 VAL A O 1
ATOM 1341 N N . ASP A 1 175 ? 19.754 1.328 5.738 1.00 51.62 175 ASP A N 1
ATOM 1342 C CA . ASP A 1 175 ? 20.379 0.493 6.773 1.00 51.62 175 ASP A CA 1
ATOM 1343 C C . ASP A 1 175 ? 19.594 0.436 8.098 1.00 51.62 175 ASP A C 1
ATOM 1345 O O . ASP A 1 175 ? 19.677 -0.540 8.841 1.00 51.62 175 ASP A O 1
ATOM 1349 N N . GLN A 1 176 ? 18.792 1.459 8.381 1.00 61.28 176 GLN A N 1
ATOM 1350 C CA . GLN A 1 176 ? 17.969 1.577 9.583 1.00 61.28 176 GLN A CA 1
ATOM 1351 C C . GLN A 1 176 ? 16.519 1.132 9.340 1.00 61.28 176 GLN A C 1
ATOM 1353 O O . GLN A 1 176 ? 15.670 1.224 10.233 1.00 61.28 176 GLN A O 1
ATOM 1358 N N . LEU A 1 177 ? 16.210 0.636 8.136 1.00 63.22 177 LEU A N 1
ATOM 1359 C CA . LEU A 1 177 ? 14.875 0.184 7.773 1.00 63.22 177 LEU A CA 1
ATOM 1360 C C . LEU A 1 177 ? 14.612 -1.224 8.329 1.00 63.22 177 LEU A C 1
ATOM 1362 O O . LEU A 1 177 ? 15.089 -2.235 7.811 1.00 63.22 177 LEU A O 1
ATOM 1366 N N . ASN A 1 178 ? 13.790 -1.315 9.372 1.00 61.88 178 ASN A N 1
ATOM 1367 C CA . ASN A 1 178 ? 13.344 -2.608 9.879 1.00 61.88 178 ASN A CA 1
ATOM 1368 C C . ASN A 1 178 ? 12.244 -3.193 8.971 1.00 61.88 178 ASN A C 1
ATOM 1370 O O . ASN A 1 178 ? 11.107 -2.729 8.980 1.00 61.88 178 ASN A O 1
ATOM 1374 N N . LEU A 1 179 ? 12.595 -4.227 8.200 1.00 63.59 179 LEU A N 1
ATOM 1375 C CA . LEU A 1 179 ? 11.701 -4.945 7.278 1.00 63.59 179 LEU A CA 1
ATOM 1376 C C . LEU A 1 179 ? 11.183 -6.283 7.832 1.00 63.59 179 LEU A C 1
ATOM 1378 O O . LEU A 1 179 ? 10.640 -7.098 7.080 1.00 63.59 179 LEU A O 1
ATOM 1382 N N . SER A 1 180 ? 11.395 -6.563 9.120 1.00 58.44 180 SER A N 1
ATOM 1383 C CA . SER A 1 180 ? 10.880 -7.793 9.724 1.00 58.44 180 SER A CA 1
ATOM 1384 C C . SER A 1 180 ? 9.350 -7.822 9.660 1.00 58.44 180 SER A C 1
ATOM 1386 O O . SER A 1 180 ? 8.678 -6.831 9.938 1.00 58.44 180 SER A O 1
ATOM 1388 N N . LYS A 1 181 ? 8.790 -8.964 9.238 1.00 51.19 181 LYS A N 1
ATOM 1389 C CA . LYS A 1 181 ? 7.340 -9.164 9.269 1.00 51.19 181 LYS A CA 1
ATOM 1390 C C . LYS A 1 181 ? 6.916 -9.505 10.697 1.00 51.19 181 LYS A C 1
ATOM 1392 O O . LYS A 1 181 ? 7.557 -10.359 11.318 1.00 51.19 181 LYS A O 1
ATOM 1397 N N . PRO A 1 182 ? 5.811 -8.937 11.181 1.00 50.69 182 PRO A N 1
ATOM 1398 C CA . PRO A 1 182 ? 5.294 -9.267 12.496 1.00 50.69 182 PRO A CA 1
ATOM 1399 C C . PRO A 1 182 ? 4.984 -10.751 12.661 1.00 50.69 182 PRO A C 1
ATOM 1401 O O . PRO A 1 182 ? 4.457 -11.391 11.749 1.00 50.69 182 PRO A O 1
ATOM 1404 N N . GLY A 1 183 ? 5.322 -11.316 13.821 1.00 49.66 183 GLY A N 1
ATOM 1405 C CA . GLY A 1 183 ? 4.988 -12.700 14.181 1.00 49.66 183 GLY A CA 1
ATOM 1406 C C . GLY A 1 183 ? 5.734 -13.795 13.406 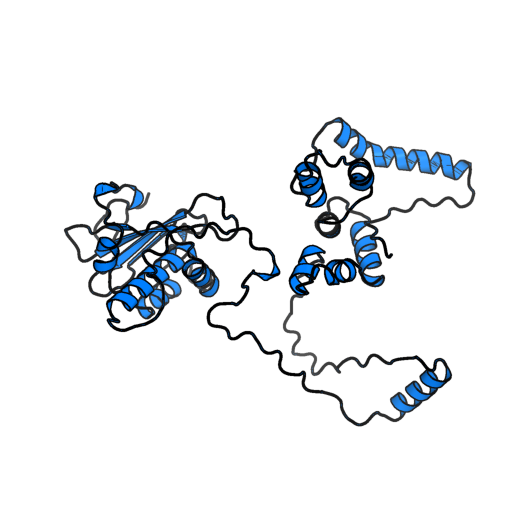1.00 49.66 183 GLY A C 1
ATOM 1407 O O . GLY A 1 183 ? 5.621 -14.967 13.759 1.00 49.66 183 GLY A O 1
ATOM 1408 N N . ARG A 1 184 ? 6.539 -13.458 12.390 1.00 49.06 184 ARG A N 1
ATOM 1409 C CA . ARG A 1 184 ? 7.413 -14.420 11.707 1.00 49.06 184 ARG A CA 1
ATOM 1410 C C . ARG A 1 184 ? 8.843 -14.231 12.191 1.00 49.06 184 ARG A C 1
ATOM 1412 O O . ARG A 1 184 ? 9.427 -13.164 12.020 1.00 49.06 184 ARG A O 1
ATOM 1419 N N . LYS A 1 185 ? 9.440 -15.289 12.753 1.00 47.72 185 LYS A N 1
ATOM 1420 C CA . LYS A 1 185 ? 10.898 -15.333 12.938 1.00 47.72 185 LYS A CA 1
ATOM 1421 C C . LYS A 1 185 ? 11.542 -15.060 11.578 1.00 47.72 185 LYS A C 1
ATOM 1423 O O . LYS A 1 185 ? 11.070 -15.594 10.571 1.00 47.72 185 LYS A O 1
ATOM 1428 N N . ALA A 1 186 ? 12.593 -14.238 11.541 1.00 48.78 186 ALA A N 1
ATOM 1429 C CA . ALA A 1 186 ? 13.409 -14.106 10.341 1.00 48.78 186 ALA A CA 1
ATOM 1430 C C . ALA A 1 186 ? 13.757 -15.522 9.869 1.00 48.78 186 ALA A C 1
ATOM 1432 O O . ALA A 1 186 ? 14.284 -16.315 10.654 1.00 48.78 186 ALA A O 1
ATOM 1433 N N . ARG A 1 187 ? 13.365 -15.875 8.638 1.00 44.62 187 ARG A N 1
ATOM 1434 C CA . ARG A 1 187 ? 13.640 -17.201 8.090 1.00 44.62 187 ARG A CA 1
ATOM 1435 C C . ARG A 1 187 ? 15.159 -17.338 8.064 1.00 44.62 187 ARG A C 1
ATOM 1437 O O . ARG A 1 187 ? 15.803 -16.729 7.217 1.00 44.62 187 ARG A O 1
ATOM 1444 N N . LYS A 1 188 ? 15.731 -18.101 9.001 1.00 48.47 188 LYS A N 1
ATOM 1445 C CA . LYS A 1 188 ? 17.050 -18.686 8.775 1.00 48.47 188 LYS A CA 1
ATOM 1446 C C . LYS A 1 188 ? 16.851 -19.551 7.542 1.00 48.47 188 LYS A C 1
ATOM 1448 O O . LYS A 1 188 ? 16.034 -20.470 7.581 1.00 48.47 188 LYS A O 1
ATOM 1453 N N . LEU A 1 189 ? 17.474 -19.178 6.429 1.00 48.22 189 LEU A N 1
ATOM 1454 C CA . LEU A 1 189 ? 17.581 -20.092 5.303 1.00 48.22 189 LEU A CA 1
ATOM 1455 C C . LEU A 1 189 ? 18.207 -21.363 5.882 1.00 48.22 189 LEU A C 1
ATOM 1457 O O . LEU A 1 189 ? 19.260 -21.290 6.520 1.00 48.22 189 LEU A O 1
ATOM 1461 N N . ALA A 1 190 ? 17.494 -22.485 5.791 1.00 49.00 190 ALA A N 1
ATOM 1462 C CA . ALA A 1 190 ? 18.118 -23.766 6.067 1.00 49.00 190 ALA A CA 1
ATOM 1463 C C . ALA A 1 190 ? 19.309 -23.875 5.112 1.00 49.00 190 ALA A C 1
ATOM 1465 O O . ALA A 1 190 ? 19.184 -23.471 3.954 1.00 49.00 190 ALA A O 1
ATOM 1466 N N . ALA A 1 191 ? 20.454 -24.355 5.599 1.00 51.81 191 ALA A N 1
ATOM 1467 C CA . ALA A 1 191 ? 21.518 -24.760 4.693 1.00 51.81 191 ALA A CA 1
ATOM 1468 C C . ALA A 1 191 ? 20.887 -25.738 3.695 1.00 51.81 191 ALA A C 1
ATOM 1470 O O . ALA A 1 191 ? 20.230 -26.691 4.121 1.00 51.81 191 ALA A O 1
ATOM 1471 N N . GLU A 1 192 ? 20.977 -25.427 2.403 1.00 46.94 192 GLU A N 1
ATOM 1472 C CA . GLU A 1 192 ? 20.370 -26.250 1.361 1.00 46.94 192 GLU A CA 1
ATOM 1473 C C . GLU A 1 192 ? 20.860 -27.690 1.531 1.00 46.94 192 GLU A C 1
ATOM 1475 O O . GLU A 1 192 ? 22.056 -27.937 1.712 1.00 46.94 192 GLU A O 1
ATOM 1480 N N . ALA A 1 193 ? 19.926 -28.643 1.552 1.00 47.78 193 ALA A N 1
ATOM 1481 C CA . ALA A 1 193 ? 20.291 -30.047 1.594 1.00 47.78 193 ALA A CA 1
ATOM 1482 C C . ALA A 1 193 ? 21.080 -30.360 0.317 1.00 47.78 193 ALA A C 1
ATOM 1484 O O . ALA A 1 193 ? 20.635 -30.067 -0.792 1.00 47.78 193 ALA A O 1
ATOM 1485 N N . ASN A 1 194 ? 22.277 -30.919 0.474 1.00 47.09 194 ASN A N 1
ATOM 1486 C CA . ASN A 1 194 ? 23.138 -31.240 -0.652 1.00 47.09 194 ASN A CA 1
ATOM 1487 C C . ASN A 1 194 ? 22.547 -32.468 -1.372 1.00 47.09 194 ASN A C 1
ATOM 1489 O O . ASN A 1 194 ? 22.823 -33.606 -1.004 1.00 47.09 194 ASN A O 1
ATOM 1493 N N . HIS A 1 195 ? 21.672 -32.251 -2.358 1.00 50.59 195 HIS A N 1
ATOM 1494 C CA . HIS A 1 195 ? 20.967 -33.304 -3.111 1.00 50.59 195 HIS A CA 1
ATOM 1495 C C . HIS A 1 195 ? 21.860 -34.019 -4.145 1.00 50.59 195 HIS A C 1
ATOM 1497 O O . HIS A 1 195 ? 21.393 -34.510 -5.173 1.00 50.59 195 HIS A O 1
ATOM 1503 N N . THR A 1 196 ? 23.169 -34.069 -3.914 1.00 51.44 196 THR A N 1
ATOM 1504 C CA . THR A 1 196 ? 24.117 -34.706 -4.824 1.00 51.44 196 THR A CA 1
ATOM 1505 C C . THR A 1 196 ? 24.172 -36.208 -4.566 1.00 51.44 196 THR A C 1
ATOM 1507 O O . THR A 1 196 ? 24.666 -36.634 -3.526 1.00 51.44 196 THR A O 1
ATOM 1510 N N . SER A 1 197 ? 23.736 -37.017 -5.538 1.00 53.19 197 SER A N 1
ATOM 1511 C CA . SER A 1 197 ? 24.178 -38.415 -5.623 1.00 53.19 197 SER A CA 1
ATOM 1512 C C . SER A 1 197 ? 25.704 -38.440 -5.753 1.00 53.19 197 SER A C 1
ATOM 1514 O O . SER A 1 197 ? 26.269 -37.766 -6.621 1.00 53.19 197 SER A O 1
ATOM 1516 N N . GLU A 1 198 ? 26.367 -39.204 -4.886 1.00 56.28 198 GLU A N 1
ATOM 1517 C CA . GLU A 1 198 ? 27.832 -39.309 -4.805 1.00 56.28 198 GLU A CA 1
ATOM 1518 C C . GLU A 1 198 ? 28.460 -40.000 -6.026 1.00 56.28 198 GLU A C 1
ATOM 1520 O O . GLU A 1 198 ? 29.672 -39.929 -6.228 1.00 56.28 198 GLU A O 1
ATOM 1525 N N . THR A 1 199 ? 27.653 -40.653 -6.868 1.00 58.59 199 THR A N 1
ATOM 1526 C CA . THR A 1 199 ? 28.137 -41.476 -7.982 1.00 58.59 199 THR A CA 1
ATOM 1527 C C . THR A 1 199 ? 27.709 -40.907 -9.337 1.00 58.59 199 THR A C 1
ATOM 1529 O O . THR A 1 199 ? 26.547 -40.569 -9.562 1.00 58.59 199 THR A O 1
ATOM 1532 N N . TYR A 1 200 ? 28.687 -40.756 -10.235 1.00 66.00 200 TYR A N 1
ATOM 1533 C CA . TYR A 1 200 ? 28.497 -40.358 -11.633 1.00 66.00 200 TYR A CA 1
ATOM 1534 C C . TYR A 1 200 ? 28.414 -41.607 -12.511 1.00 66.00 200 TYR A C 1
ATOM 1536 O O . TYR A 1 200 ? 29.092 -42.598 -12.228 1.00 66.00 200 TYR A O 1
ATOM 1544 N N . ASP A 1 201 ? 27.612 -41.565 -13.577 1.00 75.25 201 ASP A N 1
ATOM 1545 C CA . ASP A 1 201 ? 27.588 -42.662 -14.542 1.00 75.25 201 ASP A CA 1
ATOM 1546 C C . ASP A 1 201 ? 28.879 -42.674 -15.396 1.00 75.25 201 ASP A C 1
ATOM 1548 O O . ASP A 1 201 ? 29.649 -41.709 -15.440 1.00 75.25 201 ASP A O 1
ATOM 1552 N N . ALA A 1 202 ? 29.155 -43.795 -16.068 1.00 75.81 202 ALA A N 1
ATOM 1553 C CA . ALA A 1 202 ? 30.379 -43.947 -16.858 1.00 75.81 202 ALA A CA 1
ATOM 1554 C C . ALA A 1 202 ? 30.472 -42.966 -18.047 1.00 75.81 202 ALA A C 1
ATOM 1556 O O . ALA A 1 202 ? 31.577 -42.641 -18.485 1.00 75.81 202 ALA A O 1
ATOM 1557 N N . ARG A 1 203 ? 29.333 -42.479 -18.560 1.00 75.12 203 ARG A N 1
ATOM 1558 C CA . ARG A 1 203 ? 29.269 -41.551 -19.699 1.00 75.12 203 ARG A CA 1
ATOM 1559 C C . ARG A 1 203 ? 29.581 -40.124 -19.258 1.00 75.12 203 ARG A C 1
ATOM 1561 O O . ARG A 1 203 ? 30.339 -39.436 -19.938 1.00 75.12 203 ARG A O 1
ATOM 1568 N N . ASP A 1 204 ? 29.077 -39.713 -18.099 1.00 75.94 204 ASP A N 1
ATOM 1569 C CA . ASP A 1 204 ? 29.377 -38.425 -17.474 1.00 75.94 204 ASP A CA 1
ATOM 1570 C C . ASP A 1 204 ? 30.878 -38.293 -17.191 1.00 75.94 204 ASP A C 1
ATOM 1572 O O . ASP A 1 204 ? 31.500 -37.278 -17.512 1.00 75.94 204 ASP A O 1
ATOM 1576 N N . ILE A 1 205 ? 31.493 -39.359 -16.664 1.00 79.19 205 ILE A N 1
ATOM 1577 C CA . ILE A 1 205 ? 32.937 -39.404 -16.398 1.00 79.19 205 ILE A CA 1
ATOM 1578 C C . ILE A 1 205 ? 33.738 -39.208 -17.692 1.00 79.19 205 ILE A C 1
ATOM 1580 O O . ILE A 1 205 ? 34.714 -38.452 -17.706 1.00 79.19 205 ILE A O 1
ATOM 1584 N N . GLU A 1 206 ? 33.330 -39.847 -18.790 1.00 83.25 206 GLU A N 1
ATOM 1585 C CA . GLU A 1 206 ? 33.995 -39.690 -20.085 1.00 83.25 206 GLU A CA 1
ATOM 1586 C C . GLU A 1 206 ? 33.873 -38.253 -20.620 1.00 83.25 206 GLU A C 1
ATOM 1588 O O . GLU A 1 206 ? 34.855 -37.672 -21.098 1.00 83.25 206 GLU A O 1
ATOM 1593 N N . ILE A 1 207 ? 32.694 -37.641 -20.482 1.00 81.81 207 ILE A N 1
ATOM 1594 C CA . ILE A 1 207 ? 32.446 -36.246 -20.865 1.00 81.81 207 ILE A CA 1
ATOM 1595 C C . ILE A 1 207 ? 33.340 -35.296 -20.057 1.00 81.81 207 ILE A C 1
ATOM 1597 O O . ILE A 1 207 ? 33.985 -34.421 -20.640 1.00 81.81 207 ILE A O 1
ATOM 1601 N N . PHE A 1 208 ? 33.464 -35.495 -18.741 1.00 83.06 208 PHE A N 1
ATOM 1602 C CA . PHE A 1 208 ? 34.331 -34.669 -17.894 1.00 83.06 208 PHE A CA 1
ATOM 1603 C C . PHE A 1 208 ? 35.808 -34.809 -18.261 1.00 83.06 208 PHE A C 1
ATOM 1605 O O . PHE A 1 208 ? 36.537 -33.816 -18.283 1.00 83.06 208 PHE A O 1
ATOM 1612 N N . GLN A 1 209 ? 36.260 -36.016 -18.604 1.00 81.62 209 GLN A N 1
ATOM 1613 C CA . GLN A 1 209 ? 37.633 -36.235 -19.061 1.00 81.62 209 GLN A CA 1
ATOM 1614 C C . GLN A 1 209 ? 37.916 -35.527 -20.390 1.00 81.62 209 GLN A C 1
ATOM 1616 O O . GLN A 1 209 ? 38.997 -34.958 -20.561 1.00 81.62 209 GLN A O 1
ATOM 1621 N N . ARG A 1 210 ? 36.958 -35.524 -21.325 1.00 85.12 210 ARG A N 1
ATOM 1622 C CA . ARG A 1 210 ? 37.083 -34.794 -22.597 1.00 85.12 210 ARG A CA 1
ATOM 1623 C C . ARG A 1 210 ? 37.086 -33.281 -22.381 1.00 85.12 210 ARG A C 1
ATOM 1625 O O . ARG A 1 210 ? 37.954 -32.602 -22.926 1.00 85.12 210 ARG A O 1
ATOM 1632 N N . LEU A 1 211 ? 36.189 -32.766 -21.540 1.00 83.25 211 LEU A N 1
ATOM 1633 C CA . LEU A 1 211 ? 36.123 -31.343 -21.193 1.00 83.25 211 LEU A CA 1
ATOM 1634 C C . LEU A 1 211 ? 37.416 -30.861 -20.540 1.00 83.25 211 LEU A C 1
ATOM 1636 O O . LEU A 1 211 ? 37.962 -29.850 -20.963 1.00 83.25 211 LEU A O 1
ATOM 1640 N N . ARG A 1 212 ? 37.962 -31.628 -19.591 1.00 82.25 212 ARG A N 1
ATOM 1641 C CA . ARG A 1 212 ? 39.205 -31.280 -18.891 1.00 82.25 212 ARG A CA 1
ATOM 1642 C C . ARG A 1 212 ? 40.436 -31.296 -19.801 1.00 82.25 212 ARG A C 1
ATOM 1644 O O . ARG A 1 212 ? 41.379 -30.549 -19.556 1.00 82.25 212 ARG A O 1
ATOM 1651 N N . LYS A 1 213 ? 40.433 -32.136 -20.845 1.00 85.50 213 LYS A N 1
ATOM 1652 C CA . LYS A 1 213 ? 41.470 -32.137 -21.893 1.00 85.50 213 LYS A CA 1
ATOM 1653 C C . LYS A 1 213 ? 41.347 -30.938 -22.834 1.00 85.50 213 LYS A C 1
ATOM 1655 O O . LYS A 1 213 ? 42.369 -30.441 -23.289 1.00 85.50 213 LYS A O 1
ATOM 1660 N N . ALA A 1 214 ? 40.126 -30.494 -23.132 1.00 85.75 214 ALA A N 1
ATOM 1661 C CA . ALA A 1 214 ? 39.878 -29.349 -24.006 1.00 85.75 214 ALA A CA 1
ATOM 1662 C C . ALA A 1 214 ? 40.100 -28.003 -23.295 1.00 85.75 214 ALA A C 1
ATOM 1664 O O . ALA A 1 214 ? 40.622 -27.066 -23.890 1.00 85.75 214 ALA A O 1
ATOM 1665 N N . SER A 1 215 ? 39.723 -27.910 -22.020 1.00 83.06 215 SER A N 1
ATOM 1666 C CA . SER A 1 215 ? 39.946 -26.746 -21.170 1.00 83.06 215 SER A CA 1
ATOM 1667 C C . SER A 1 215 ? 40.080 -27.179 -19.712 1.00 83.06 215 SER A C 1
ATOM 1669 O O . SER A 1 215 ? 39.177 -27.779 -19.128 1.00 83.06 215 SER A O 1
ATOM 1671 N N . SER A 1 216 ? 41.215 -26.848 -19.095 1.00 79.94 216 SER A N 1
ATOM 1672 C CA . SER A 1 216 ? 41.488 -27.168 -17.690 1.00 79.94 216 SER A CA 1
ATOM 1673 C C . SER A 1 216 ? 40.641 -26.355 -16.704 1.00 79.94 216 SER A C 1
ATOM 1675 O O . SER A 1 216 ? 40.550 -26.745 -15.541 1.00 79.94 216 SER A O 1
ATOM 1677 N N . SER A 1 217 ? 40.014 -25.264 -17.160 1.00 76.94 217 SER A N 1
ATOM 1678 C CA . SER A 1 217 ? 39.117 -24.402 -16.379 1.00 76.94 217 SER A CA 1
ATOM 1679 C C . SER A 1 217 ? 37.632 -24.649 -16.659 1.00 76.94 217 SER A C 1
ATOM 1681 O O . SER A 1 217 ? 36.786 -23.935 -16.124 1.00 76.94 217 SER A O 1
ATOM 1683 N N . ALA A 1 218 ? 37.292 -25.637 -17.494 1.00 74.38 218 ALA A N 1
ATOM 1684 C CA . ALA A 1 218 ? 35.903 -25.964 -17.781 1.00 74.38 218 ALA A CA 1
ATOM 1685 C C . ALA A 1 218 ? 35.171 -26.422 -16.508 1.00 74.38 218 ALA A C 1
ATOM 1687 O O . ALA A 1 218 ? 35.619 -27.331 -15.808 1.00 74.38 218 ALA A O 1
ATOM 1688 N N . VAL A 1 219 ? 34.016 -25.812 -16.244 1.00 70.69 219 VAL A N 1
ATOM 1689 C CA . VAL A 1 219 ? 33.114 -26.168 -15.144 1.00 70.69 219 VAL A CA 1
ATOM 1690 C C . VAL A 1 219 ? 31.826 -26.724 -15.742 1.00 70.69 219 VAL A C 1
ATOM 1692 O O . VAL A 1 219 ? 31.327 -26.204 -16.738 1.00 70.69 219 VAL A O 1
ATOM 1695 N N . VAL A 1 220 ? 31.281 -27.782 -15.140 1.00 68.00 220 VAL A N 1
ATOM 1696 C CA . VAL A 1 220 ? 29.984 -28.343 -15.534 1.00 68.00 220 VAL A CA 1
ATOM 1697 C C . VAL A 1 220 ? 28.924 -27.880 -14.546 1.00 68.00 220 VAL A C 1
ATOM 1699 O O . VAL A 1 220 ? 28.989 -28.194 -13.359 1.00 68.00 220 VAL A O 1
ATOM 1702 N N . LEU A 1 221 ? 27.936 -27.142 -15.049 1.00 53.22 221 LEU A N 1
ATOM 1703 C CA . LEU A 1 221 ? 26.735 -26.788 -14.299 1.00 53.22 221 LEU A CA 1
ATOM 1704 C C . LEU A 1 221 ? 25.819 -28.012 -14.234 1.00 53.22 221 LEU A C 1
ATOM 1706 O O . LEU A 1 221 ? 25.299 -28.468 -15.251 1.00 53.22 221 LEU A O 1
ATOM 1710 N N . ARG A 1 222 ? 25.642 -28.564 -13.032 1.00 56.31 222 ARG A N 1
ATOM 1711 C CA . ARG A 1 222 ? 24.768 -29.716 -12.805 1.00 56.31 222 ARG A CA 1
ATOM 1712 C C . ARG A 1 222 ? 23.362 -29.199 -12.506 1.00 56.31 222 ARG A C 1
ATOM 1714 O O . ARG A 1 222 ? 23.120 -28.658 -11.433 1.00 56.31 222 ARG A O 1
ATOM 1721 N N . SER A 1 223 ? 22.444 -29.332 -13.461 1.00 52.50 223 SER A N 1
ATOM 1722 C CA . SER A 1 223 ? 21.026 -29.070 -13.202 1.00 52.50 223 SER A CA 1
ATOM 1723 C C . SER A 1 223 ? 20.489 -30.123 -12.234 1.00 52.50 223 SER A C 1
ATOM 1725 O O . SER A 1 223 ? 20.720 -31.316 -12.444 1.00 52.50 223 SER A O 1
ATOM 1727 N N . ILE A 1 224 ? 19.764 -29.695 -11.201 1.00 50.00 224 ILE A N 1
ATOM 1728 C CA . ILE A 1 224 ? 19.025 -30.599 -10.312 1.00 50.00 224 ILE A CA 1
ATOM 1729 C C . ILE A 1 224 ? 18.052 -31.404 -11.193 1.00 50.00 224 ILE A C 1
ATOM 1731 O O . ILE A 1 224 ? 17.318 -30.789 -11.975 1.00 50.00 224 ILE A O 1
ATOM 1735 N N . PRO A 1 225 ? 18.075 -32.751 -11.160 1.00 45.97 225 PRO A N 1
ATOM 1736 C CA . PRO A 1 225 ? 17.153 -33.543 -11.958 1.00 45.97 225 PRO A CA 1
ATOM 1737 C C . PRO A 1 225 ? 15.725 -33.174 -11.564 1.00 45.97 225 PRO A C 1
ATOM 1739 O O . PRO A 1 225 ? 15.406 -33.106 -10.378 1.00 45.97 225 PRO A O 1
ATOM 1742 N N . LYS A 1 226 ? 14.886 -32.910 -12.570 1.00 39.78 226 LYS A N 1
ATOM 1743 C CA . LYS A 1 226 ? 13.451 -32.702 -12.380 1.00 39.78 226 LYS A CA 1
ATOM 1744 C C . LYS A 1 226 ? 12.876 -33.978 -11.771 1.00 39.78 226 LYS A C 1
ATOM 1746 O O . LYS A 1 226 ? 12.686 -34.959 -12.486 1.00 39.78 226 LYS A O 1
ATOM 1751 N N . THR A 1 227 ? 12.668 -33.981 -10.462 1.00 40.62 227 THR A N 1
ATOM 1752 C CA . THR A 1 227 ? 11.792 -34.949 -9.812 1.00 40.62 227 THR A CA 1
ATOM 1753 C C . THR A 1 227 ? 10.373 -34.594 -10.225 1.00 40.62 227 THR A C 1
ATOM 1755 O O . THR A 1 227 ? 9.887 -33.526 -9.875 1.00 40.62 227 THR A O 1
ATOM 1758 N N . ASP A 1 228 ? 9.810 -35.485 -11.034 1.00 38.53 228 ASP A N 1
ATOM 1759 C CA . ASP A 1 228 ? 8.398 -35.686 -11.342 1.00 38.53 228 ASP A CA 1
ATOM 1760 C C . ASP A 1 228 ? 7.647 -34.531 -12.031 1.00 38.53 228 ASP A C 1
ATOM 1762 O O . ASP A 1 228 ? 7.534 -33.401 -11.568 1.00 38.53 228 ASP A O 1
ATOM 1766 N N . SER A 1 229 ? 7.104 -34.844 -13.209 1.00 47.16 229 SER A N 1
ATOM 1767 C CA . SER A 1 229 ? 6.388 -33.930 -14.107 1.00 47.16 229 SER A CA 1
ATOM 1768 C C . SER A 1 229 ? 4.974 -33.555 -13.643 1.00 47.16 229 SER A C 1
ATOM 1770 O O . SER A 1 229 ? 4.205 -33.042 -14.451 1.00 47.16 229 SER A O 1
ATOM 1772 N N . GLU A 1 230 ? 4.613 -33.829 -12.390 1.00 48.19 230 GLU A N 1
ATOM 1773 C CA . GLU A 1 230 ? 3.263 -33.585 -11.858 1.00 48.19 230 GLU A CA 1
ATOM 1774 C C . GLU A 1 230 ? 3.198 -32.455 -10.821 1.00 48.19 230 GLU A C 1
ATOM 1776 O O . GLU A 1 230 ? 2.108 -31.967 -10.548 1.00 48.19 230 GLU A O 1
ATOM 1781 N N 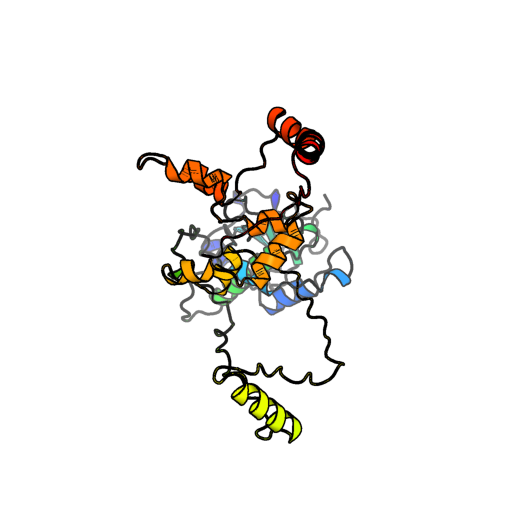. ASP A 1 231 ? 4.341 -31.922 -10.377 1.00 38.16 231 ASP A N 1
ATOM 1782 C CA . ASP A 1 231 ? 4.412 -30.715 -9.538 1.00 38.16 231 ASP A CA 1
ATOM 1783 C C . ASP A 1 231 ? 4.755 -29.461 -10.361 1.00 38.16 231 ASP A C 1
ATOM 1785 O O . ASP A 1 231 ? 5.448 -28.547 -9.911 1.00 38.16 231 ASP A O 1
ATOM 1789 N N . THR A 1 232 ? 4.221 -29.361 -11.583 1.00 42.00 232 THR A N 1
ATOM 1790 C CA . THR A 1 232 ? 3.957 -28.037 -12.158 1.00 42.00 232 THR A CA 1
ATOM 1791 C C . THR A 1 232 ? 2.687 -27.482 -11.529 1.00 42.00 232 THR A C 1
ATOM 1793 O O . THR A 1 232 ? 1.705 -27.195 -12.217 1.00 42.00 232 THR A O 1
ATOM 1796 N N . ASP A 1 233 ? 2.737 -27.260 -10.214 1.00 35.84 233 ASP A N 1
ATOM 1797 C CA . ASP A 1 233 ? 2.113 -26.060 -9.699 1.00 35.84 233 ASP A CA 1
ATOM 1798 C C . ASP A 1 233 ? 2.688 -24.946 -10.550 1.00 35.84 233 ASP A C 1
ATOM 1800 O O . ASP A 1 233 ? 3.903 -24.749 -10.642 1.00 35.84 233 ASP A O 1
ATOM 1804 N N . SER A 1 234 ? 1.793 -24.271 -11.253 1.00 43.91 234 SER A N 1
ATOM 1805 C CA . SER A 1 234 ? 2.090 -22.981 -11.820 1.00 43.91 234 SER A CA 1
ATOM 1806 C C . SER A 1 234 ? 2.510 -22.087 -10.651 1.00 43.91 234 SER A C 1
ATOM 1808 O O . SER A 1 234 ? 1.723 -21.309 -10.124 1.00 43.91 234 SER A O 1
ATOM 1810 N N . ALA A 1 235 ? 3.796 -22.127 -10.298 1.00 34.28 235 ALA A N 1
ATOM 1811 C CA . ALA A 1 235 ? 4.568 -20.917 -10.308 1.00 34.28 235 ALA A CA 1
ATOM 1812 C C . ALA A 1 235 ? 4.291 -20.304 -11.684 1.00 34.28 235 ALA A C 1
ATOM 1814 O O . ALA A 1 235 ? 5.028 -20.484 -12.649 1.00 34.28 235 ALA A O 1
ATOM 1815 N N . SER A 1 236 ? 3.203 -19.535 -11.757 1.00 40.56 236 SER A N 1
ATOM 1816 C CA . SER A 1 236 ? 3.386 -18.185 -12.222 1.00 40.56 236 SER A CA 1
ATOM 1817 C C . SER A 1 236 ? 4.637 -17.705 -11.489 1.00 40.56 236 SER A C 1
ATOM 1819 O O . SER A 1 236 ? 4.596 -17.237 -10.352 1.00 40.56 236 SER A O 1
ATOM 1821 N N . GLU A 1 237 ? 5.788 -17.883 -12.137 1.00 39.50 237 GLU A N 1
ATOM 1822 C CA . GLU A 1 237 ? 6.607 -16.730 -12.406 1.00 39.50 237 GLU A CA 1
ATOM 1823 C C . GLU A 1 237 ? 5.590 -15.647 -12.736 1.00 39.50 237 GLU A C 1
ATOM 1825 O O . GLU A 1 237 ? 5.067 -15.551 -13.845 1.00 39.50 237 GLU A O 1
ATOM 1830 N N . ASP A 1 238 ? 5.180 -14.908 -11.702 1.00 35.72 238 ASP A N 1
ATOM 1831 C CA . ASP A 1 238 ? 4.794 -13.550 -11.934 1.00 35.72 238 ASP A CA 1
ATOM 1832 C C . ASP A 1 238 ? 5.871 -13.066 -12.900 1.00 35.72 238 ASP A C 1
ATOM 1834 O O . ASP A 1 238 ? 7.069 -13.249 -12.632 1.00 35.72 238 ASP A O 1
ATOM 1838 N N . GLU A 1 239 ? 5.461 -12.563 -14.058 1.00 43.38 239 GLU A N 1
ATOM 1839 C CA . GLU A 1 239 ? 6.322 -11.772 -14.913 1.00 43.38 239 GLU A CA 1
ATOM 1840 C C . GLU A 1 239 ? 6.764 -10.538 -14.108 1.00 43.38 239 GLU A C 1
ATOM 1842 O O . GLU A 1 239 ? 6.377 -9.399 -14.352 1.00 43.38 239 GLU A O 1
ATOM 1847 N N . GLU A 1 240 ? 7.562 -10.748 -13.067 1.00 43.88 240 GLU A N 1
ATOM 1848 C CA . GLU A 1 240 ? 8.154 -9.746 -12.217 1.00 43.88 240 GLU A CA 1
ATOM 1849 C C . GLU A 1 240 ? 9.440 -9.323 -12.891 1.00 43.88 240 GLU A C 1
ATOM 1851 O O . GLU A 1 240 ? 10.563 -9.536 -12.432 1.00 43.88 240 GLU A O 1
ATOM 1856 N N . MET A 1 241 ? 9.168 -8.710 -14.033 1.00 44.44 241 MET A N 1
ATOM 1857 C CA . MET A 1 241 ? 9.999 -7.905 -14.880 1.00 44.44 241 MET A CA 1
ATOM 1858 C C . MET A 1 241 ? 11.047 -7.125 -14.077 1.00 44.44 241 MET A C 1
ATOM 1860 O O . MET A 1 241 ? 10.802 -6.564 -13.000 1.00 44.44 241 MET A O 1
ATOM 1864 N N . TYR A 1 242 ? 12.266 -7.179 -14.608 1.00 51.47 242 TYR A N 1
ATOM 1865 C CA . TYR A 1 242 ? 13.477 -6.637 -14.020 1.00 51.47 242 TYR A CA 1
ATOM 1866 C C . TYR A 1 242 ? 13.332 -5.129 -13.774 1.00 51.47 242 TYR A C 1
ATOM 1868 O O . TYR A 1 242 ? 13.149 -4.351 -14.707 1.00 51.47 242 TYR A O 1
ATOM 1876 N N . THR A 1 243 ? 13.495 -4.692 -12.522 1.00 57.94 243 THR A N 1
ATOM 1877 C CA . THR A 1 243 ? 13.777 -3.280 -12.236 1.00 57.94 243 THR A CA 1
ATOM 1878 C C . THR A 1 243 ? 15.060 -3.178 -11.424 1.00 57.94 243 THR A C 1
ATOM 1880 O O . THR A 1 243 ? 15.241 -3.862 -10.416 1.00 57.94 243 THR A O 1
ATOM 1883 N N . PHE A 1 244 ? 15.950 -2.289 -11.860 1.00 59.25 244 PHE A N 1
ATOM 1884 C CA . PHE A 1 244 ? 17.231 -1.978 -11.219 1.00 59.25 244 PHE A CA 1
ATOM 1885 C C . PHE A 1 244 ? 17.089 -1.766 -9.699 1.00 59.25 244 PHE A C 1
ATOM 1887 O O . PHE A 1 244 ? 17.777 -2.399 -8.900 1.00 59.25 244 PHE A O 1
ATOM 1894 N N . LEU A 1 245 ? 16.112 -0.954 -9.282 1.00 58.94 245 LEU A N 1
ATOM 1895 C CA . LEU A 1 245 ? 15.865 -0.697 -7.863 1.00 58.94 245 LEU A CA 1
ATOM 1896 C C . LEU A 1 245 ? 15.214 -1.873 -7.129 1.00 58.94 245 LEU A C 1
ATOM 1898 O O . LEU A 1 245 ? 15.322 -1.944 -5.908 1.00 58.94 245 LEU A O 1
ATOM 1902 N N . ARG A 1 246 ? 14.567 -2.814 -7.824 1.00 59.16 246 ARG A N 1
ATOM 1903 C CA . ARG A 1 246 ? 14.060 -4.046 -7.207 1.00 59.16 246 ARG A CA 1
ATOM 1904 C C . ARG A 1 246 ? 15.173 -5.044 -6.957 1.00 59.16 246 ARG A C 1
ATOM 1906 O O . ARG A 1 246 ? 15.111 -5.694 -5.923 1.00 59.16 246 ARG A O 1
ATOM 1913 N N . ASN A 1 247 ? 16.183 -5.127 -7.819 1.00 58.84 247 ASN A N 1
ATOM 1914 C CA . ASN A 1 247 ? 17.357 -5.958 -7.556 1.00 58.84 247 ASN A CA 1
ATOM 1915 C C . ASN A 1 247 ? 18.197 -5.385 -6.421 1.00 58.84 247 ASN A C 1
ATOM 1917 O O . ASN A 1 247 ? 18.409 -6.103 -5.454 1.00 58.84 247 ASN A O 1
ATOM 1921 N N . ALA A 1 248 ? 18.504 -4.085 -6.431 1.00 58.31 248 ALA A N 1
ATOM 1922 C CA . ALA A 1 248 ? 19.158 -3.435 -5.290 1.00 58.31 248 ALA A CA 1
ATOM 1923 C C . ALA A 1 248 ? 18.352 -3.613 -3.979 1.00 58.31 248 ALA A C 1
ATOM 1925 O O . ALA A 1 248 ? 18.892 -3.874 -2.903 1.00 58.31 248 ALA A O 1
ATOM 1926 N N . ARG A 1 249 ? 17.011 -3.562 -4.060 1.00 56.41 249 ARG A N 1
ATOM 1927 C CA . ARG A 1 249 ? 16.113 -3.815 -2.918 1.00 56.41 249 ARG A CA 1
ATOM 1928 C C . ARG A 1 249 ? 16.047 -5.289 -2.495 1.00 56.41 249 ARG A C 1
ATOM 1930 O O . ARG A 1 249 ? 15.868 -5.552 -1.307 1.00 56.41 249 ARG A O 1
ATOM 1937 N N . LYS A 1 250 ? 16.145 -6.239 -3.431 1.00 56.69 250 LYS A N 1
ATOM 1938 C CA . LYS A 1 250 ? 16.186 -7.689 -3.164 1.00 56.69 250 LYS A CA 1
ATOM 1939 C C . LYS A 1 250 ? 17.545 -8.094 -2.576 1.00 56.69 250 LYS A C 1
ATOM 1941 O O . LYS A 1 250 ? 17.558 -8.855 -1.613 1.00 56.69 250 LYS A O 1
ATOM 1946 N N . ALA A 1 251 ? 18.639 -7.545 -3.102 1.00 56.38 251 ALA A N 1
ATOM 1947 C CA . ALA A 1 251 ? 20.020 -7.813 -2.702 1.00 56.38 251 ALA A CA 1
ATOM 1948 C C . ALA A 1 251 ? 20.421 -7.126 -1.385 1.00 56.38 251 ALA A C 1
ATOM 1950 O O . ALA A 1 251 ? 21.329 -7.597 -0.712 1.00 56.38 251 ALA A O 1
ATOM 1951 N N . ARG A 1 252 ? 19.693 -6.077 -0.958 1.00 57.44 252 ARG A N 1
ATOM 1952 C CA . ARG A 1 252 ? 20.026 -5.257 0.229 1.00 57.44 252 ARG A CA 1
ATOM 1953 C C . ARG A 1 252 ? 21.415 -4.617 0.121 1.00 57.44 252 ARG A C 1
ATOM 1955 O O . ARG A 1 252 ? 22.126 -4.523 1.119 1.00 57.44 252 ARG A O 1
ATOM 1962 N N . SER A 1 253 ? 21.760 -4.181 -1.084 1.00 54.91 253 SER A N 1
ATOM 1963 C CA . SER A 1 253 ? 23.066 -3.641 -1.452 1.00 54.91 253 SER A CA 1
ATOM 1964 C C . SER A 1 253 ? 23.483 -2.494 -0.536 1.00 54.91 253 SER A C 1
ATOM 1966 O O . SER A 1 253 ? 22.700 -1.566 -0.291 1.00 54.91 253 SER A O 1
ATOM 1968 N N . THR A 1 254 ? 24.717 -2.545 -0.039 1.00 58.12 254 THR A N 1
ATOM 1969 C CA . THR A 1 254 ? 25.351 -1.407 0.636 1.00 58.12 254 THR A CA 1
ATOM 1970 C C . THR A 1 254 ? 25.823 -0.367 -0.391 1.00 58.12 254 THR A C 1
ATOM 1972 O O . THR A 1 254 ? 25.642 -0.549 -1.594 1.00 58.12 254 THR A O 1
ATOM 1975 N N . LYS A 1 255 ? 26.382 0.771 0.045 1.00 55.03 255 LYS A N 1
ATOM 1976 C CA . LYS A 1 255 ? 26.843 1.836 -0.870 1.00 55.03 255 LYS A CA 1
ATOM 1977 C C . LYS A 1 255 ? 27.973 1.345 -1.782 1.00 55.03 255 LYS A C 1
ATOM 1979 O O . LYS A 1 255 ? 28.100 1.819 -2.908 1.00 55.03 255 LYS A O 1
ATOM 1984 N N . GLU A 1 256 ? 28.769 0.421 -1.268 1.00 57.88 256 GLU A N 1
ATOM 1985 C CA . GLU A 1 256 ? 29.902 -0.201 -1.930 1.00 57.88 256 GLU A CA 1
ATOM 1986 C C . GLU A 1 256 ? 29.428 -1.286 -2.915 1.00 57.88 256 GLU A C 1
ATOM 1988 O O . GLU A 1 256 ? 29.860 -1.278 -4.064 1.00 57.88 256 GLU A O 1
ATOM 1993 N N . ASP A 1 257 ? 28.443 -2.106 -2.525 1.00 59.59 257 ASP A N 1
ATOM 1994 C CA . ASP A 1 257 ? 27.873 -3.172 -3.376 1.00 59.59 257 ASP A CA 1
ATOM 1995 C C . ASP A 1 257 ? 26.915 -2.638 -4.459 1.00 59.59 257 ASP A C 1
ATOM 1997 O O . ASP A 1 257 ? 26.644 -3.294 -5.460 1.00 59.59 257 ASP A O 1
ATOM 2001 N N . PHE A 1 258 ? 26.380 -1.425 -4.281 1.00 61.91 258 PHE A N 1
ATOM 2002 C CA . PHE A 1 258 ? 25.399 -0.825 -5.192 1.00 61.91 258 PHE A CA 1
ATOM 2003 C C . PHE A 1 258 ? 25.922 -0.660 -6.622 1.00 61.91 258 PHE A C 1
ATOM 2005 O O . PHE A 1 258 ? 25.143 -0.732 -7.571 1.00 61.91 258 PHE A O 1
ATOM 2012 N N . LEU A 1 259 ? 27.226 -0.415 -6.773 1.00 62.56 259 LEU A N 1
ATOM 2013 C CA . LEU A 1 259 ? 27.865 -0.331 -8.085 1.00 62.56 259 LEU A CA 1
ATOM 2014 C C . LEU A 1 259 ? 27.973 -1.714 -8.733 1.00 62.56 259 LEU A C 1
ATOM 2016 O O . LEU A 1 259 ? 27.762 -1.826 -9.933 1.00 62.56 259 LEU A O 1
ATOM 2020 N N . GLU A 1 260 ? 28.222 -2.763 -7.950 1.00 63.09 260 GLU A N 1
ATOM 2021 C CA . GLU A 1 260 ? 28.289 -4.139 -8.453 1.00 63.09 260 GLU A CA 1
ATOM 2022 C C . GLU A 1 260 ? 26.899 -4.652 -8.866 1.00 63.09 260 GLU A C 1
ATOM 2024 O O . GLU A 1 260 ? 26.743 -5.249 -9.929 1.00 63.09 260 GLU A O 1
ATOM 2029 N N . ASP A 1 261 ? 25.860 -4.301 -8.105 1.00 62.16 261 ASP A N 1
ATOM 2030 C CA . ASP A 1 261 ? 24.461 -4.640 -8.400 1.00 62.16 261 ASP A CA 1
ATOM 2031 C C . ASP A 1 261 ? 23.833 -3.796 -9.529 1.00 62.16 261 ASP A C 1
ATOM 2033 O O . ASP A 1 261 ? 22.719 -4.080 -9.995 1.00 62.16 261 ASP A O 1
ATOM 2037 N N . MET A 1 262 ? 24.522 -2.739 -9.981 1.00 62.53 262 MET A N 1
ATOM 2038 C CA . MET A 1 262 ? 24.141 -1.981 -11.178 1.00 62.53 262 MET A CA 1
ATOM 2039 C C . MET A 1 262 ? 24.434 -2.750 -12.468 1.00 62.53 262 MET A C 1
ATOM 2041 O O . MET A 1 262 ? 23.720 -2.530 -13.466 1.00 62.53 262 MET A O 1
ATOM 2045 N N . PHE A 1 263 ? 25.442 -3.627 -12.436 1.00 69.31 263 PHE A N 1
ATOM 2046 C CA . PHE A 1 263 ? 25.857 -4.434 -13.570 1.00 69.31 263 PHE A CA 1
ATOM 2047 C C . PHE A 1 263 ? 24.889 -5.582 -13.813 1.00 69.31 263 PHE A C 1
ATOM 2049 O O . PHE A 1 263 ? 24.330 -6.194 -12.902 1.00 69.31 263 PHE A O 1
ATOM 2056 N N . LEU A 1 264 ? 24.663 -5.851 -15.092 1.00 70.44 264 LEU A N 1
ATOM 2057 C CA . LEU A 1 264 ? 23.811 -6.932 -15.547 1.00 70.44 264 LEU A CA 1
ATOM 2058 C C . LEU A 1 264 ? 24.642 -7.938 -16.327 1.00 70.44 264 LEU A C 1
ATOM 2060 O O . LEU A 1 264 ? 25.533 -7.530 -17.073 1.00 70.44 264 LEU A O 1
ATOM 2064 N N . PRO A 1 265 ? 24.338 -9.243 -16.220 1.00 75.25 265 PRO A N 1
ATOM 2065 C CA . PRO A 1 265 ? 24.939 -10.203 -17.122 1.00 75.25 265 PRO A CA 1
ATOM 2066 C C . PRO A 1 265 ? 24.529 -9.865 -18.560 1.00 75.25 265 PRO A C 1
ATOM 2068 O O . PRO A 1 265 ? 23.396 -9.449 -18.816 1.00 75.25 265 PRO A O 1
ATOM 2071 N N . LEU A 1 266 ? 25.444 -10.084 -19.506 1.00 78.56 266 LEU A N 1
ATOM 2072 C CA . LEU A 1 266 ? 25.247 -9.772 -20.928 1.00 78.56 266 LEU A CA 1
ATOM 2073 C C . LEU A 1 266 ? 23.954 -10.372 -21.498 1.00 78.56 266 LEU A C 1
ATOM 2075 O O . LEU A 1 266 ? 23.243 -9.708 -22.245 1.00 78.56 266 LEU A O 1
ATOM 2079 N N . SER A 1 267 ? 23.598 -11.587 -21.075 1.00 75.44 267 SER A N 1
ATOM 2080 C CA . SER A 1 267 ? 22.361 -12.260 -21.486 1.00 75.44 267 SER A CA 1
ATOM 2081 C C . SER A 1 267 ? 21.096 -11.477 -21.123 1.00 75.44 267 SER A C 1
ATOM 2083 O O . SER A 1 267 ? 20.123 -11.479 -21.874 1.00 75.44 267 SER A O 1
ATOM 2085 N N . GLU A 1 268 ? 21.103 -10.786 -19.984 1.00 76.06 268 GLU A N 1
ATOM 2086 C CA . GLU A 1 268 ? 19.975 -9.979 -19.528 1.00 76.06 268 GLU A CA 1
ATOM 2087 C C . GLU A 1 268 ? 19.917 -8.640 -20.268 1.00 76.06 268 GLU A C 1
ATOM 2089 O O . GLU A 1 268 ? 18.833 -8.174 -20.618 1.00 76.06 268 GLU A O 1
ATOM 2094 N N . ILE A 1 269 ? 21.077 -8.052 -20.578 1.00 81.06 269 ILE A N 1
ATOM 2095 C CA . ILE A 1 269 ? 21.175 -6.840 -21.403 1.00 81.06 269 ILE A CA 1
ATOM 2096 C C . ILE A 1 269 ? 20.621 -7.114 -22.806 1.00 81.06 269 ILE A C 1
ATOM 2098 O O . ILE A 1 269 ? 19.776 -6.361 -23.290 1.00 81.06 269 ILE A O 1
ATOM 2102 N N . GLU A 1 270 ? 21.017 -8.227 -23.428 1.00 82.81 270 GLU A N 1
ATOM 2103 C CA . GLU A 1 270 ? 20.502 -8.660 -24.733 1.00 82.81 270 GLU A CA 1
ATOM 2104 C C . GLU A 1 270 ? 18.995 -8.936 -24.699 1.00 82.81 270 GLU A C 1
ATOM 2106 O O . GLU A 1 270 ? 18.268 -8.571 -25.628 1.00 82.81 270 GLU A O 1
ATOM 2111 N N . ARG A 1 271 ? 18.496 -9.547 -23.615 1.00 82.62 271 ARG A N 1
ATOM 2112 C CA . ARG A 1 271 ? 17.061 -9.790 -23.424 1.00 82.62 271 ARG A CA 1
ATOM 2113 C C . ARG A 1 271 ? 16.282 -8.480 -23.354 1.00 82.62 271 ARG A C 1
ATOM 2115 O O . ARG A 1 271 ? 15.266 -8.351 -24.037 1.00 82.62 271 ARG A O 1
ATOM 2122 N N . ILE A 1 272 ? 16.749 -7.519 -22.554 1.00 80.62 272 ILE A N 1
ATOM 2123 C CA . ILE A 1 272 ? 16.117 -6.201 -22.392 1.00 80.62 272 ILE A CA 1
ATOM 2124 C C . ILE A 1 272 ? 16.141 -5.431 -23.713 1.00 80.62 272 ILE A C 1
ATOM 2126 O O . ILE A 1 272 ? 15.117 -4.876 -24.115 1.00 80.62 272 ILE A O 1
ATOM 2130 N N . GLU A 1 273 ? 17.269 -5.423 -24.419 1.00 87.00 273 GLU A N 1
ATOM 2131 C CA . GLU A 1 273 ? 17.395 -4.764 -25.717 1.00 87.00 273 GLU A CA 1
ATOM 2132 C C . GLU A 1 273 ? 16.393 -5.370 -26.711 1.00 87.00 273 GLU A C 1
ATOM 2134 O O . GLU A 1 273 ? 15.512 -4.661 -27.203 1.00 87.00 273 GLU A O 1
ATOM 2139 N N . LYS A 1 274 ? 16.405 -6.695 -26.901 1.00 83.50 274 LYS A N 1
ATOM 2140 C CA . LYS A 1 274 ? 15.511 -7.387 -27.841 1.00 83.50 274 LYS A CA 1
ATOM 2141 C C . LYS A 1 274 ? 14.032 -7.210 -27.499 1.00 83.50 274 LYS A C 1
ATOM 2143 O O . LYS A 1 274 ? 13.228 -6.969 -28.399 1.00 83.50 274 LYS A O 1
ATOM 2148 N N . ALA A 1 275 ? 13.672 -7.304 -26.219 1.00 79.81 275 ALA A N 1
ATOM 2149 C CA . ALA A 1 275 ? 12.294 -7.149 -25.754 1.00 79.81 275 ALA A CA 1
ATOM 2150 C C . ALA A 1 275 ? 11.776 -5.710 -25.888 1.00 79.81 275 ALA A C 1
ATOM 2152 O O . ALA A 1 275 ? 10.567 -5.484 -25.862 1.00 79.81 275 ALA A O 1
ATOM 2153 N N . THR A 1 276 ? 12.668 -4.731 -26.058 1.00 82.00 276 THR A N 1
ATOM 2154 C CA . THR A 1 276 ? 12.282 -3.324 -26.119 1.00 82.00 276 THR A CA 1
ATOM 2155 C C . THR A 1 276 ? 12.453 -2.643 -27.480 1.00 82.00 276 THR A C 1
ATOM 2157 O O . THR A 1 276 ? 11.973 -1.517 -27.637 1.00 82.00 276 THR A O 1
ATOM 2160 N N . ARG A 1 277 ? 13.028 -3.322 -28.487 1.00 77.44 277 ARG A N 1
ATOM 2161 C CA . ARG A 1 277 ? 13.231 -2.811 -29.864 1.00 77.44 277 ARG A CA 1
ATOM 2162 C C . ARG A 1 277 ? 11.998 -2.151 -30.485 1.00 77.44 277 ARG A C 1
ATOM 2164 O O . ARG A 1 277 ? 12.117 -1.116 -31.126 1.00 77.44 277 ARG A O 1
ATOM 2171 N N . LEU A 1 278 ? 10.814 -2.730 -30.284 1.00 63.38 278 LEU A N 1
ATOM 2172 C CA . LEU A 1 278 ? 9.598 -2.329 -31.004 1.00 63.38 278 LEU A CA 1
ATOM 2173 C C . LEU A 1 278 ? 8.694 -1.367 -30.218 1.00 63.38 278 LEU A C 1
ATOM 2175 O O . LEU A 1 278 ? 7.678 -0.910 -30.742 1.00 63.38 278 LEU A O 1
ATOM 2179 N N . THR A 1 279 ? 9.024 -1.048 -28.961 1.00 63.97 279 THR A N 1
ATOM 2180 C CA . THR A 1 279 ? 8.111 -0.297 -28.086 1.00 63.97 279 THR A CA 1
ATOM 2181 C C . THR A 1 279 ? 8.840 0.534 -27.028 1.00 63.97 279 THR A C 1
ATOM 2183 O O . THR A 1 279 ? 8.984 0.118 -25.878 1.00 63.97 279 THR A O 1
ATOM 2186 N N . SER A 1 280 ? 9.169 1.785 -27.365 1.00 63.53 280 SER A N 1
ATOM 2187 C CA . SER A 1 280 ? 9.605 2.807 -26.391 1.00 63.53 280 SER A CA 1
ATOM 2188 C C . SER A 1 280 ? 8.506 3.224 -25.398 1.00 63.53 280 SER A C 1
ATOM 2190 O O . SER A 1 280 ? 8.785 3.890 -24.404 1.00 63.53 280 SER A O 1
ATOM 2192 N N . LYS A 1 281 ? 7.255 2.820 -25.662 1.00 65.19 281 LYS A N 1
ATOM 2193 C CA . LYS A 1 281 ? 6.089 2.956 -24.772 1.00 65.19 281 LYS A CA 1
ATOM 2194 C C . LYS A 1 281 ? 5.836 1.711 -23.913 1.00 65.19 281 LYS A C 1
ATOM 2196 O O . LYS A 1 281 ? 4.841 1.678 -23.193 1.00 65.19 281 LYS A O 1
ATOM 2201 N N . SER A 1 282 ? 6.662 0.668 -24.029 1.00 71.81 282 SER A N 1
ATOM 2202 C CA . SER A 1 282 ? 6.477 -0.528 -23.204 1.00 71.81 282 SER A CA 1
ATOM 2203 C C . SER A 1 282 ? 6.741 -0.213 -21.730 1.00 71.81 282 SER A C 1
ATOM 2205 O O . SER A 1 282 ? 7.649 0.567 -21.425 1.00 71.81 282 SER A O 1
ATOM 2207 N N . PRO A 1 283 ? 6.000 -0.848 -20.806 1.00 73.38 283 PRO A N 1
ATOM 2208 C CA . PRO A 1 283 ? 6.316 -0.795 -19.382 1.00 73.38 283 PRO A CA 1
ATOM 2209 C C . PRO A 1 283 ? 7.771 -1.195 -19.110 1.00 73.38 283 PRO A C 1
ATOM 2211 O O . PRO A 1 283 ? 8.474 -0.477 -18.406 1.00 73.38 283 PRO A O 1
ATOM 2214 N N . LEU A 1 284 ? 8.258 -2.241 -19.790 1.00 76.62 284 LEU A N 1
ATOM 2215 C CA . LEU A 1 284 ? 9.639 -2.720 -19.700 1.00 76.62 284 LEU A CA 1
ATOM 2216 C C . LEU A 1 284 ? 10.681 -1.639 -20.037 1.00 76.62 284 LEU A C 1
ATOM 2218 O O . LEU A 1 284 ? 11.691 -1.523 -19.350 1.00 76.62 284 LEU A O 1
ATOM 2222 N N . TRP A 1 285 ? 10.448 -0.814 -21.065 1.00 78.62 285 TRP A N 1
ATOM 2223 C CA . TRP A 1 285 ? 11.354 0.287 -21.417 1.00 78.62 285 TRP A CA 1
ATOM 2224 C C . TRP A 1 285 ? 11.439 1.340 -20.309 1.00 78.62 285 TRP A C 1
ATOM 2226 O O . TRP A 1 285 ? 12.523 1.829 -19.983 1.00 78.62 285 TRP A O 1
ATOM 2236 N N . HIS A 1 286 ? 10.300 1.693 -19.711 1.00 78.19 286 HIS A N 1
ATOM 2237 C CA . HIS A 1 286 ? 10.256 2.621 -18.582 1.00 78.19 286 HIS A CA 1
ATOM 2238 C C . HIS A 1 286 ? 10.916 2.020 -17.340 1.00 78.19 286 HIS A C 1
ATOM 2240 O O . HIS A 1 286 ? 11.690 2.691 -16.661 1.00 78.19 286 HIS A O 1
ATOM 2246 N N . GLU A 1 287 ? 10.680 0.744 -17.079 1.00 77.19 287 GLU A N 1
ATOM 2247 C CA . GLU A 1 287 ? 11.259 -0.002 -15.968 1.00 77.19 287 GLU A CA 1
ATOM 2248 C C . GLU A 1 287 ? 12.781 -0.129 -16.067 1.00 77.19 287 GLU A C 1
ATOM 2250 O O . GLU A 1 287 ? 13.489 0.206 -15.115 1.00 77.19 287 GLU A O 1
ATOM 2255 N N . ALA A 1 288 ? 13.303 -0.506 -17.236 1.00 78.38 288 ALA A N 1
ATOM 2256 C CA . ALA A 1 288 ? 14.738 -0.622 -17.476 1.00 78.38 288 ALA A CA 1
ATOM 2257 C C . ALA A 1 288 ? 15.466 0.728 -17.334 1.00 78.38 288 ALA A C 1
ATOM 2259 O O . ALA A 1 288 ? 16.603 0.779 -16.865 1.00 78.38 288 ALA A O 1
ATOM 2260 N N . ARG A 1 289 ? 14.801 1.838 -17.686 1.00 80.69 289 ARG A N 1
ATOM 2261 C CA . ARG A 1 289 ? 15.331 3.209 -17.564 1.00 80.69 289 ARG A CA 1
ATOM 2262 C C . ARG A 1 289 ? 15.239 3.785 -16.154 1.00 80.69 289 ARG A C 1
ATOM 2264 O O . ARG A 1 289 ? 15.876 4.800 -15.873 1.00 80.69 289 ARG A O 1
ATOM 2271 N N . TYR A 1 290 ? 14.411 3.217 -15.283 1.00 80.75 290 TYR A N 1
ATOM 2272 C CA . TYR A 1 290 ? 14.111 3.792 -13.975 1.00 80.75 290 TYR A CA 1
ATOM 2273 C C . TYR A 1 290 ? 15.357 3.818 -13.089 1.00 80.75 290 TYR A C 1
ATOM 2275 O O . TYR A 1 290 ? 15.913 2.775 -12.764 1.00 80.75 290 TYR A O 1
ATOM 2283 N N . GLY A 1 291 ? 15.803 5.014 -12.695 1.00 77.81 291 GLY A N 1
ATOM 2284 C CA . GLY A 1 291 ? 16.992 5.180 -11.857 1.00 77.81 291 GLY A CA 1
ATOM 2285 C C . GLY A 1 291 ? 18.329 5.097 -12.600 1.00 77.81 291 GLY A C 1
ATOM 2286 O O . GLY A 1 291 ? 19.355 5.362 -11.980 1.00 77.81 291 GLY A O 1
ATOM 2287 N N . ARG A 1 292 ? 18.341 4.795 -13.909 1.00 80.81 292 ARG A N 1
ATOM 2288 C CA . ARG A 1 292 ? 19.569 4.746 -14.718 1.00 80.81 292 ARG A CA 1
ATOM 2289 C C . ARG A 1 292 ? 19.894 6.104 -15.336 1.00 80.81 292 ARG A C 1
ATOM 2291 O O . ARG A 1 292 ? 19.009 6.856 -15.755 1.00 80.81 292 ARG A O 1
ATOM 2298 N N . LEU A 1 293 ? 21.187 6.406 -15.434 1.00 85.19 293 LEU A N 1
ATOM 2299 C CA . LEU A 1 293 ? 21.668 7.575 -16.162 1.00 85.19 293 LEU A CA 1
ATOM 2300 C C . LEU A 1 293 ? 21.577 7.281 -17.661 1.00 85.19 293 LEU A C 1
ATOM 2302 O O . LEU A 1 293 ? 22.145 6.317 -18.155 1.00 85.19 293 LEU A O 1
ATOM 2306 N N . THR A 1 294 ? 20.828 8.102 -18.390 1.00 85.44 294 THR A N 1
ATOM 2307 C CA . THR A 1 294 ? 20.617 7.943 -19.837 1.00 85.44 294 THR A CA 1
ATOM 2308 C C . THR A 1 294 ? 21.377 9.009 -20.617 1.00 85.44 294 THR A C 1
ATOM 2310 O O . THR A 1 294 ? 21.674 10.082 -20.079 1.00 85.44 294 THR A O 1
ATOM 2313 N N . GLY A 1 295 ? 21.605 8.782 -21.915 1.00 83.50 295 GLY A N 1
ATOM 2314 C CA . GLY A 1 295 ? 22.229 9.778 -22.797 1.00 83.50 295 GLY A CA 1
ATOM 2315 C C . GLY A 1 295 ? 21.541 11.150 -22.735 1.00 83.50 295 GLY A C 1
ATOM 2316 O O . GLY A 1 295 ? 22.205 12.181 -22.654 1.00 83.50 295 GLY A O 1
ATOM 2317 N N . THR A 1 296 ? 20.207 11.175 -22.622 1.00 80.62 296 THR A N 1
ATOM 2318 C CA . THR A 1 296 ? 19.423 12.416 -22.475 1.00 80.62 296 THR A CA 1
ATOM 2319 C C . THR A 1 296 ? 19.680 13.173 -21.168 1.00 80.62 296 THR A C 1
ATOM 2321 O O . THR A 1 296 ? 19.505 14.389 -21.106 1.00 80.62 296 THR A O 1
ATOM 2324 N N . THR A 1 297 ? 20.097 12.478 -20.108 1.00 83.62 297 THR A N 1
ATOM 2325 C CA . THR A 1 297 ? 20.418 13.085 -18.805 1.00 83.62 297 THR A CA 1
ATOM 2326 C C . THR A 1 297 ? 21.906 13.376 -18.635 1.00 83.62 297 THR A C 1
ATOM 2328 O O . THR A 1 297 ? 22.256 14.249 -17.846 1.00 83.62 297 THR A O 1
ATOM 2331 N N . MET A 1 298 ? 22.777 12.705 -19.395 1.00 85.31 298 MET A N 1
ATOM 2332 C CA . MET A 1 298 ? 24.230 12.754 -19.215 1.00 85.31 298 MET A CA 1
ATOM 2333 C C . MET A 1 298 ? 24.800 14.167 -19.358 1.00 85.31 298 MET A C 1
ATOM 2335 O O . MET A 1 298 ? 25.576 14.616 -18.517 1.00 85.31 298 MET A O 1
ATOM 2339 N N . HIS A 1 299 ? 24.354 14.919 -20.369 1.00 85.31 299 HIS A N 1
ATOM 2340 C CA . HIS A 1 299 ? 24.790 16.306 -20.541 1.00 85.31 299 HIS A CA 1
ATOM 2341 C C . HIS A 1 299 ? 24.410 17.177 -19.335 1.00 85.31 299 HIS A C 1
ATOM 2343 O O . HIS A 1 299 ? 25.251 17.908 -18.821 1.00 85.31 299 HIS A O 1
ATOM 2349 N N . ARG A 1 300 ? 23.172 17.038 -18.837 1.00 83.25 300 ARG A N 1
ATOM 2350 C CA . ARG A 1 300 ? 22.667 17.799 -17.681 1.00 83.25 300 ARG A CA 1
ATOM 2351 C C . ARG A 1 300 ? 23.448 17.497 -16.404 1.00 83.25 300 ARG A C 1
ATOM 2353 O O . ARG A 1 300 ? 23.633 18.398 -15.595 1.00 83.25 300 ARG A O 1
ATOM 2360 N N . ILE A 1 301 ? 23.886 16.250 -16.234 1.00 86.00 301 ILE A N 1
ATOM 2361 C CA . ILE A 1 301 ? 24.737 15.824 -15.115 1.00 86.00 301 ILE A CA 1
ATOM 2362 C C . ILE A 1 301 ? 26.122 16.454 -15.252 1.00 86.00 301 ILE A C 1
ATOM 2364 O O . ILE A 1 301 ? 26.611 17.069 -14.310 1.00 86.00 301 ILE A O 1
ATOM 2368 N N . ARG A 1 302 ? 26.727 16.370 -16.443 1.00 86.94 302 ARG A N 1
ATOM 2369 C CA . ARG A 1 302 ? 28.069 16.908 -16.707 1.00 86.94 302 ARG A CA 1
ATOM 2370 C C . ARG A 1 302 ? 28.158 18.422 -16.503 1.00 86.94 302 ARG A C 1
ATOM 2372 O O . ARG A 1 302 ? 29.198 18.920 -16.095 1.00 86.94 302 ARG A O 1
ATOM 2379 N N . THR A 1 303 ? 27.097 19.162 -16.820 1.00 86.12 303 THR A N 1
ATOM 2380 C CA . THR A 1 303 ? 27.058 20.629 -16.698 1.00 86.12 303 THR A CA 1
ATOM 2381 C C . THR A 1 303 ? 26.500 21.119 -15.360 1.00 86.12 303 THR A C 1
ATOM 2383 O O . THR A 1 303 ? 26.265 22.319 -15.208 1.00 86.12 303 THR A O 1
ATOM 2386 N N . LEU A 1 304 ? 26.218 20.218 -14.413 1.00 86.62 304 LEU A N 1
ATOM 2387 C CA . LEU A 1 304 ? 25.634 20.572 -13.124 1.00 86.62 304 LEU A CA 1
ATOM 2388 C C . LEU A 1 304 ? 26.644 21.372 -12.289 1.00 86.62 304 LEU A C 1
ATOM 2390 O O . LEU A 1 304 ? 27.778 20.943 -12.087 1.00 86.62 304 LEU A O 1
ATOM 2394 N N . LYS A 1 305 ? 26.226 22.534 -11.784 1.00 86.19 305 LYS A N 1
ATOM 2395 C CA . LYS A 1 305 ? 27.021 23.333 -10.845 1.00 86.19 305 LYS A CA 1
ATOM 2396 C C . LYS A 1 305 ? 26.664 22.955 -9.407 1.00 86.19 305 LYS A C 1
ATOM 2398 O O . LYS A 1 305 ? 25.540 22.536 -9.139 1.00 86.19 305 LYS A O 1
ATOM 2403 N N . ALA A 1 306 ? 27.605 23.131 -8.480 1.00 80.38 306 ALA A N 1
ATOM 2404 C CA . ALA A 1 306 ? 27.444 22.738 -7.074 1.00 80.38 306 ALA A CA 1
ATOM 2405 C C . ALA A 1 306 ? 26.289 23.456 -6.342 1.00 80.38 306 ALA A C 1
ATOM 2407 O O . ALA A 1 306 ? 25.770 22.944 -5.356 1.00 80.38 306 ALA A O 1
ATOM 2408 N N . ASP A 1 307 ? 25.874 24.622 -6.832 1.00 82.38 307 ASP A N 1
ATOM 2409 C CA . ASP A 1 307 ? 24.776 25.445 -6.314 1.00 82.38 307 ASP A CA 1
ATOM 2410 C C . ASP A 1 307 ? 23.403 25.099 -6.923 1.00 82.38 307 ASP A C 1
ATOM 2412 O O . ASP A 1 307 ? 22.368 25.602 -6.483 1.00 82.38 307 ASP A O 1
ATOM 2416 N N . THR A 1 308 ? 23.367 24.247 -7.950 1.00 81.12 308 THR A N 1
ATOM 2417 C CA . THR A 1 308 ? 22.147 23.954 -8.703 1.00 81.12 308 THR A CA 1
ATOM 2418 C C . THR A 1 308 ? 21.300 22.902 -7.988 1.00 81.12 308 THR A C 1
ATOM 2420 O O . THR A 1 308 ? 21.778 21.832 -7.617 1.00 81.12 308 THR A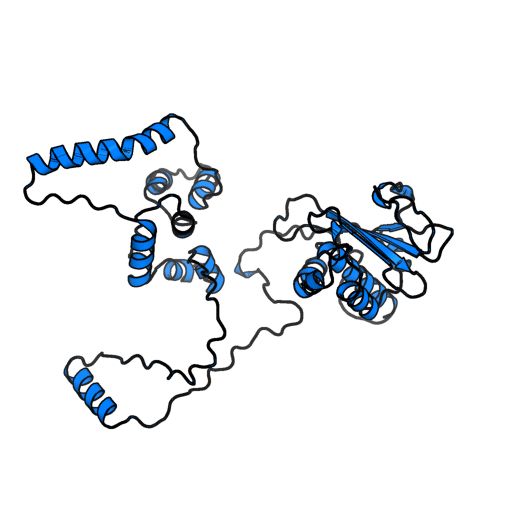 O 1
ATOM 2423 N N . ASN A 1 309 ? 19.998 23.167 -7.846 1.00 81.06 309 ASN A N 1
ATOM 2424 C CA . ASN A 1 309 ? 19.067 22.223 -7.231 1.00 81.06 309 ASN A CA 1
ATOM 2425 C C . ASN A 1 309 ? 18.932 20.932 -8.066 1.00 81.06 309 ASN A C 1
ATOM 2427 O O . ASN A 1 309 ? 18.407 20.933 -9.182 1.00 81.06 309 ASN A O 1
ATOM 2431 N N . VAL A 1 310 ? 19.358 19.813 -7.478 1.00 84.69 310 VAL A N 1
ATOM 2432 C CA . VAL A 1 310 ? 19.414 18.493 -8.124 1.00 84.69 310 VAL A CA 1
ATOM 2433 C C . VAL A 1 310 ? 18.037 17.820 -8.230 1.00 84.69 310 VAL A C 1
ATOM 2435 O O . VAL A 1 310 ? 17.874 16.887 -9.014 1.00 84.69 310 VAL A O 1
ATOM 2438 N N . GLN A 1 311 ? 17.008 18.295 -7.514 1.00 83.25 311 GLN A N 1
ATOM 2439 C CA . GLN A 1 311 ? 15.678 17.662 -7.491 1.00 83.25 311 GLN A CA 1
ATOM 2440 C C . GLN A 1 311 ? 15.085 17.488 -8.890 1.00 83.25 311 GLN A C 1
ATOM 2442 O O . GLN A 1 311 ? 14.614 16.413 -9.240 1.00 83.25 311 GLN A O 1
ATOM 2447 N N . GLY A 1 312 ? 15.196 18.501 -9.752 1.00 81.12 312 GLY A N 1
ATOM 2448 C CA . GLY A 1 312 ? 14.647 18.406 -11.104 1.00 81.12 312 GLY A CA 1
ATOM 2449 C C . GLY A 1 312 ? 15.401 17.456 -12.041 1.00 81.12 312 GLY A C 1
ATOM 2450 O O . GLY A 1 312 ? 14.867 17.050 -13.077 1.00 81.12 312 GLY A O 1
ATOM 2451 N N . LEU A 1 313 ? 16.646 17.120 -11.709 1.00 84.00 313 LEU A N 1
ATOM 2452 C CA . LEU A 1 313 ? 17.414 16.080 -12.385 1.00 84.00 313 LEU A CA 1
ATOM 2453 C C . LEU A 1 313 ? 17.040 14.703 -11.824 1.00 84.00 313 LEU A C 1
ATOM 2455 O O . LEU A 1 313 ? 16.763 13.795 -12.601 1.00 84.00 313 LEU A O 1
ATOM 2459 N N . LEU A 1 314 ? 16.930 14.580 -10.500 1.00 83.94 314 LEU A N 1
ATOM 2460 C CA . LEU A 1 314 ? 16.497 13.357 -9.820 1.00 83.94 314 LEU A CA 1
ATOM 2461 C C . LEU A 1 314 ? 15.092 12.930 -10.243 1.00 83.94 314 LEU A C 1
ATOM 2463 O O . LEU A 1 314 ? 14.890 11.773 -10.586 1.00 83.94 314 LEU A O 1
ATOM 2467 N N . ASP A 1 315 ? 14.140 13.856 -10.321 1.00 83.38 315 ASP A N 1
ATOM 2468 C CA . ASP A 1 315 ? 12.786 13.562 -10.797 1.00 83.38 315 ASP A CA 1
ATOM 2469 C C . ASP A 1 315 ? 12.769 13.093 -12.258 1.00 83.38 315 ASP A C 1
ATOM 2471 O O . ASP A 1 315 ? 11.884 12.339 -12.658 1.00 83.38 315 ASP A O 1
ATOM 2475 N N . SER A 1 316 ? 13.747 13.530 -13.057 1.00 82.38 316 SER A N 1
ATOM 2476 C CA . SER A 1 316 ? 13.917 13.094 -14.445 1.00 82.38 316 SER A CA 1
ATOM 2477 C C . SER A 1 316 ? 14.498 11.681 -14.526 1.00 82.38 316 SER A C 1
ATOM 2479 O O . SER A 1 316 ? 14.016 10.880 -15.318 1.00 82.38 316 SER A O 1
ATOM 2481 N N . VAL A 1 317 ? 15.515 11.373 -13.714 1.00 84.56 317 VAL A N 1
ATOM 2482 C CA . VAL A 1 317 ? 16.163 10.047 -13.649 1.00 84.56 317 VAL A CA 1
ATOM 2483 C C . VAL A 1 317 ? 15.221 9.000 -13.042 1.00 84.56 317 VAL A C 1
ATOM 2485 O O . VAL A 1 317 ? 15.138 7.868 -13.512 1.00 84.56 317 VAL A O 1
ATOM 2488 N N . LEU A 1 318 ? 14.442 9.396 -12.035 1.00 83.75 318 LEU A N 1
ATOM 2489 C CA . LEU A 1 318 ? 13.451 8.557 -11.360 1.00 83.75 318 LEU A CA 1
ATOM 2490 C C . LEU A 1 318 ? 12.074 8.599 -12.034 1.00 83.75 318 LEU A C 1
ATOM 2492 O O . LEU A 1 318 ? 11.104 8.157 -11.430 1.00 83.75 318 LEU A O 1
ATOM 2496 N N . GLN A 1 319 ? 11.959 9.171 -13.239 1.00 79.38 319 GLN A N 1
ATOM 2497 C CA . GLN A 1 319 ? 10.718 9.219 -14.028 1.00 79.38 319 GLN A CA 1
ATOM 2498 C C . GLN A 1 319 ? 9.475 9.674 -13.232 1.00 79.38 319 GLN A C 1
ATOM 2500 O O . GLN A 1 319 ? 8.362 9.214 -13.460 1.00 79.38 319 GLN A O 1
ATOM 2505 N N . ARG A 1 320 ? 9.653 10.603 -12.283 1.00 80.50 320 ARG A N 1
ATOM 2506 C CA . ARG A 1 320 ? 8.566 11.165 -11.457 1.00 80.50 320 ARG A CA 1
ATOM 2507 C C . ARG A 1 320 ? 7.791 12.262 -12.179 1.00 80.50 320 ARG A C 1
ATOM 2509 O O . ARG A 1 320 ? 6.752 12.709 -11.699 1.00 80.50 320 ARG A O 1
ATOM 2516 N N . ARG A 1 321 ? 8.315 12.725 -13.315 1.00 74.44 321 ARG A N 1
ATOM 2517 C CA . ARG A 1 321 ? 7.665 13.721 -14.163 1.00 74.44 321 ARG A CA 1
ATOM 2518 C C . ARG A 1 321 ? 6.800 13.027 -15.211 1.00 74.44 321 ARG A C 1
ATOM 2520 O O . ARG A 1 321 ? 7.279 12.083 -15.838 1.00 74.44 321 ARG A O 1
ATOM 2527 N N . PRO A 1 322 ? 5.571 13.510 -15.448 1.00 72.06 322 PRO A N 1
ATOM 2528 C CA . PRO A 1 322 ? 4.770 13.020 -16.556 1.00 72.06 322 PRO A CA 1
ATOM 2529 C C . PRO A 1 322 ? 5.477 13.303 -17.895 1.00 72.06 322 PRO A C 1
ATOM 2531 O O . PRO A 1 322 ? 6.240 14.273 -17.995 1.00 72.06 322 PRO A O 1
ATOM 2534 N N . PRO A 1 323 ? 5.235 12.480 -18.930 1.00 69.38 323 PRO A N 1
ATOM 2535 C CA . PRO A 1 323 ? 5.795 12.703 -20.256 1.00 69.38 323 PRO A CA 1
ATOM 2536 C C . PRO A 1 323 ? 5.369 14.069 -20.810 1.00 69.38 323 PRO A C 1
ATOM 2538 O O . PRO A 1 323 ? 4.227 14.502 -20.644 1.00 69.38 323 PRO A O 1
ATOM 2541 N N . LEU A 1 324 ? 6.302 14.757 -21.471 1.00 71.25 324 LEU A N 1
ATOM 2542 C CA . LEU A 1 324 ? 6.052 16.066 -22.071 1.00 71.25 324 LEU A CA 1
ATOM 2543 C C . LEU A 1 324 ? 5.072 15.925 -23.242 1.00 71.25 324 LEU A C 1
ATOM 2545 O O . LEU A 1 324 ? 5.366 15.251 -24.226 1.00 71.25 324 LEU A O 1
ATOM 2549 N N . ASN A 1 325 ? 3.926 16.595 -23.146 1.00 73.75 325 ASN A N 1
ATOM 2550 C CA . ASN A 1 325 ? 2.890 16.606 -24.178 1.00 73.75 325 ASN A CA 1
ATOM 2551 C C . ASN A 1 325 ? 2.860 17.968 -24.892 1.00 73.75 325 ASN A C 1
ATOM 2553 O O . ASN A 1 325 ? 1.910 18.733 -24.755 1.00 73.75 325 ASN A O 1
ATOM 2557 N N . ILE A 1 326 ? 3.951 18.301 -25.585 1.00 85.50 326 ILE A N 1
ATOM 2558 C CA . ILE A 1 326 ? 4.100 19.553 -26.344 1.00 85.50 326 ILE A CA 1
ATOM 2559 C C . ILE A 1 326 ? 4.000 19.222 -27.835 1.00 85.50 326 ILE A C 1
ATOM 2561 O O . ILE A 1 326 ? 4.538 18.204 -28.271 1.00 85.50 326 ILE A O 1
ATOM 2565 N N . GLU A 1 327 ? 3.356 20.083 -28.627 1.00 80.44 327 GLU A N 1
ATOM 2566 C CA . GLU A 1 327 ? 3.187 19.888 -30.078 1.00 80.44 327 GLU A CA 1
ATOM 2567 C C . GLU A 1 327 ? 4.508 19.605 -30.799 1.00 80.44 327 GLU A C 1
ATOM 2569 O O . GLU A 1 327 ? 4.573 18.683 -31.604 1.00 80.44 327 GLU A O 1
ATOM 2574 N N . ALA A 1 328 ? 5.585 20.310 -30.443 1.00 81.38 328 ALA A N 1
ATOM 2575 C CA . ALA A 1 328 ? 6.912 20.080 -31.011 1.00 81.38 328 ALA A CA 1
ATOM 2576 C C . ALA A 1 328 ? 7.445 18.653 -30.756 1.00 81.38 328 ALA A C 1
ATOM 2578 O O . ALA A 1 328 ? 8.057 18.053 -31.636 1.00 81.38 328 ALA A O 1
ATOM 2579 N N . VAL A 1 329 ? 7.185 18.084 -29.571 1.00 80.88 329 VAL A N 1
ATOM 2580 C CA . VAL A 1 329 ? 7.609 16.717 -29.216 1.00 80.88 329 VAL A CA 1
ATOM 2581 C C . VAL A 1 329 ? 6.777 15.682 -29.973 1.00 80.88 329 VAL A C 1
ATOM 2583 O O . VAL A 1 329 ? 7.326 14.704 -30.475 1.00 80.88 329 VAL A O 1
ATOM 2586 N N . ARG A 1 330 ? 5.464 15.916 -30.104 1.00 82.31 330 ARG A N 1
ATOM 2587 C CA . ARG A 1 330 ? 4.567 15.052 -30.890 1.00 82.31 330 ARG A CA 1
ATOM 2588 C C . ARG A 1 330 ? 4.949 15.056 -32.364 1.00 82.31 330 ARG A C 1
ATOM 2590 O O . ARG A 1 330 ? 5.096 13.995 -32.951 1.00 82.31 330 ARG A O 1
ATOM 2597 N N . TRP A 1 331 ? 5.198 16.239 -32.920 1.00 87.38 331 TRP A N 1
ATOM 2598 C CA . TRP A 1 331 ? 5.643 16.394 -34.299 1.00 87.38 331 TRP A CA 1
ATOM 2599 C C . TRP A 1 331 ? 6.955 15.647 -34.558 1.00 87.38 331 TRP A C 1
ATOM 2601 O O . TRP A 1 331 ? 7.066 14.942 -35.557 1.00 87.38 331 TRP A O 1
ATOM 2611 N N . GLY A 1 332 ? 7.919 15.742 -33.634 1.00 85.00 332 GLY A N 1
ATOM 2612 C CA . GLY A 1 332 ? 9.171 14.988 -33.715 1.00 85.00 332 GLY A CA 1
ATOM 2613 C C . GLY A 1 332 ? 8.945 13.475 -33.741 1.00 85.00 332 GLY A C 1
ATOM 2614 O O . GLY A 1 332 ? 9.478 12.799 -34.617 1.00 85.00 332 GLY A O 1
ATOM 2615 N N . ALA A 1 333 ? 8.109 12.955 -32.837 1.00 81.94 333 ALA A N 1
ATOM 2616 C CA . ALA A 1 333 ? 7.781 11.530 -32.780 1.00 81.94 333 ALA A CA 1
ATOM 2617 C C . ALA A 1 333 ? 7.046 11.038 -34.043 1.00 81.94 333 ALA A C 1
ATOM 2619 O O . ALA A 1 333 ? 7.373 9.980 -34.575 1.00 81.94 333 ALA A O 1
ATOM 2620 N N . ASP A 1 334 ? 6.094 11.818 -34.560 1.00 85.94 334 ASP A N 1
ATOM 2621 C CA . ASP A 1 334 ? 5.309 11.453 -35.745 1.00 85.94 334 ASP A CA 1
ATOM 2622 C C . ASP A 1 334 ? 6.155 11.483 -37.032 1.00 85.94 334 ASP A C 1
ATOM 2624 O O . ASP A 1 334 ? 5.927 10.701 -37.959 1.00 85.94 334 ASP A O 1
ATOM 2628 N N . LYS A 1 335 ? 7.147 12.381 -37.109 1.00 89.19 335 LYS A N 1
ATOM 2629 C CA . LYS A 1 335 ? 8.026 12.537 -38.280 1.00 89.19 335 LYS A CA 1
ATOM 2630 C C . LYS A 1 335 ? 9.286 11.680 -38.243 1.00 89.19 335 LYS A C 1
ATOM 2632 O O . LYS A 1 335 ? 9.919 11.533 -39.287 1.00 89.19 335 LYS A O 1
ATOM 2637 N N . GLU A 1 336 ? 9.622 11.068 -37.110 1.00 88.56 336 GLU A N 1
ATOM 2638 C CA . GLU A 1 336 ? 10.813 10.221 -36.971 1.00 88.56 336 GLU A CA 1
ATOM 2639 C C . GLU A 1 336 ? 10.831 9.078 -37.998 1.00 88.56 336 GLU A C 1
ATOM 2641 O O . GLU A 1 336 ? 11.858 8.825 -38.627 1.00 88.56 336 GLU A O 1
ATOM 2646 N N . LYS A 1 337 ? 9.683 8.429 -38.233 1.00 86.50 337 LYS A N 1
ATOM 2647 C CA . LYS A 1 337 ? 9.572 7.339 -39.215 1.00 86.50 337 LYS A CA 1
ATOM 2648 C C . LYS A 1 337 ? 9.872 7.813 -40.641 1.00 86.50 337 LYS A C 1
ATOM 2650 O O . LYS A 1 337 ? 10.669 7.193 -41.338 1.00 86.50 337 LYS A O 1
ATOM 2655 N N . VAL A 1 338 ? 9.295 8.948 -41.036 1.00 90.62 338 VAL A N 1
ATOM 2656 C CA . VAL A 1 338 ? 9.513 9.551 -42.362 1.00 90.62 338 VAL A CA 1
ATOM 2657 C C . VAL A 1 338 ? 10.979 9.956 -42.536 1.00 90.62 338 VAL A C 1
ATOM 2659 O O . VAL A 1 338 ? 11.569 9.726 -43.588 1.00 90.62 338 VAL A O 1
ATOM 2662 N N . ALA A 1 339 ? 11.596 10.512 -41.490 1.00 89.88 339 ALA A N 1
ATOM 2663 C CA . ALA A 1 339 ? 13.008 10.876 -41.511 1.00 89.88 339 ALA A CA 1
ATOM 2664 C C . ALA A 1 339 ? 13.924 9.647 -41.676 1.00 89.88 339 ALA A C 1
ATOM 2666 O O . ALA A 1 339 ? 14.887 9.707 -42.440 1.00 89.88 339 ALA A O 1
ATOM 2667 N N . LYS A 1 340 ? 13.614 8.522 -41.010 1.00 88.56 340 LYS A N 1
ATOM 2668 C CA . LYS A 1 340 ? 14.353 7.254 -41.163 1.00 88.56 340 LYS A CA 1
ATOM 2669 C C . LYS A 1 340 ? 14.271 6.710 -42.589 1.00 88.56 340 LYS A C 1
ATOM 2671 O O . LYS A 1 340 ? 15.294 6.307 -43.134 1.00 88.56 340 LYS A O 1
ATOM 2676 N N . GLU A 1 341 ? 13.085 6.728 -43.195 1.00 89.44 341 GLU A N 1
ATOM 2677 C CA . GLU A 1 341 ? 12.866 6.275 -44.577 1.00 89.44 341 GLU A CA 1
ATOM 2678 C C . GLU A 1 341 ? 13.676 7.117 -45.577 1.00 89.44 341 GLU A C 1
ATOM 2680 O O . GLU A 1 341 ? 14.429 6.569 -46.382 1.00 89.44 341 GLU A O 1
ATOM 2685 N N . GLN A 1 342 ? 13.625 8.447 -45.459 1.00 91.81 342 GLN A N 1
ATOM 2686 C CA . GLN A 1 342 ? 14.411 9.353 -46.309 1.00 91.81 342 GLN A CA 1
ATOM 2687 C C . GLN A 1 342 ? 15.924 9.173 -46.122 1.00 91.81 342 GLN A C 1
ATOM 2689 O O . GLN A 1 342 ? 16.689 9.201 -47.089 1.00 91.81 342 GLN A O 1
ATOM 2694 N N . TYR A 1 343 ? 16.374 8.967 -44.882 1.00 90.38 343 TYR A N 1
ATOM 2695 C CA . TYR A 1 343 ? 17.782 8.712 -44.588 1.00 90.38 343 TYR A CA 1
ATOM 2696 C C . TYR A 1 343 ? 18.260 7.380 -45.182 1.00 90.38 343 TYR A C 1
ATOM 2698 O O . TYR A 1 343 ? 19.353 7.308 -45.746 1.00 90.38 343 TYR A O 1
ATOM 2706 N N . LEU A 1 344 ? 17.424 6.340 -45.116 1.00 89.94 344 LEU A N 1
ATOM 2707 C CA . LEU A 1 344 ? 17.701 5.029 -45.699 1.00 89.94 344 LEU A CA 1
ATOM 2708 C C . LEU A 1 344 ? 17.908 5.122 -47.217 1.00 89.94 344 LEU A C 1
ATOM 2710 O O . LEU A 1 344 ? 18.879 4.567 -47.733 1.00 89.94 344 LEU A O 1
ATOM 2714 N N . GLU A 1 345 ? 17.037 5.840 -47.929 1.00 89.12 345 GLU A N 1
ATOM 2715 C CA . GLU A 1 345 ? 17.173 6.072 -49.375 1.00 89.12 345 GLU A CA 1
ATOM 2716 C C . GLU A 1 345 ? 18.454 6.847 -49.711 1.00 89.12 345 GLU A C 1
ATOM 2718 O O . GLU A 1 345 ? 19.212 6.459 -50.605 1.00 89.12 345 GLU A O 1
ATOM 2723 N N . PHE A 1 346 ? 18.743 7.904 -48.947 1.00 90.94 346 PHE A N 1
ATOM 2724 C CA . PHE A 1 346 ? 19.935 8.730 -49.133 1.00 90.94 346 PHE A CA 1
ATOM 2725 C C . PHE A 1 346 ? 21.245 7.946 -48.950 1.00 90.94 346 PHE A C 1
ATOM 2727 O O . PHE A 1 346 ? 22.212 8.177 -49.688 1.00 90.94 346 PHE A O 1
ATOM 2734 N N . MET A 1 347 ? 21.285 7.035 -47.972 1.00 90.38 347 MET A N 1
ATOM 2735 C CA . MET A 1 347 ? 22.472 6.246 -47.632 1.00 90.38 347 MET A CA 1
ATOM 2736 C C . MET A 1 347 ? 22.665 5.039 -48.551 1.00 90.38 347 MET A C 1
ATOM 2738 O O . MET A 1 347 ? 23.799 4.765 -48.945 1.00 90.38 347 MET A O 1
ATOM 2742 N N . LYS A 1 348 ? 21.586 4.367 -48.979 1.00 89.56 348 LYS A N 1
ATOM 2743 C CA . LYS A 1 348 ? 21.657 3.273 -49.968 1.00 89.56 348 LYS A CA 1
ATOM 2744 C C . LYS A 1 348 ? 22.253 3.719 -51.304 1.00 89.56 348 LYS A C 1
ATOM 2746 O O . LYS A 1 348 ? 22.938 2.942 -51.957 1.00 89.56 348 LYS A O 1
ATOM 2751 N N . ALA A 1 349 ? 22.051 4.979 -51.689 1.00 88.00 349 ALA A N 1
ATOM 2752 C CA . ALA A 1 349 ? 22.663 5.545 -52.891 1.00 88.00 349 ALA A CA 1
ATOM 2753 C C . ALA A 1 349 ? 24.189 5.762 -52.772 1.00 88.00 349 ALA A C 1
ATOM 2755 O O . ALA A 1 349 ? 24.859 5.944 -53.786 1.00 88.00 349 ALA A O 1
ATOM 2756 N N . ARG A 1 350 ? 24.746 5.781 -51.551 1.00 89.56 350 ARG A N 1
ATOM 2757 C CA . ARG A 1 350 ? 26.160 6.111 -51.273 1.00 89.56 350 ARG A CA 1
ATOM 2758 C C . ARG A 1 350 ? 26.978 4.945 -50.726 1.00 89.56 350 ARG A C 1
ATOM 2760 O O . ARG A 1 350 ? 28.205 4.996 -50.766 1.00 89.56 350 ARG A O 1
ATOM 2767 N N . HIS A 1 351 ? 26.319 3.911 -50.218 1.00 88.81 351 HIS A N 1
ATOM 2768 C CA . HIS A 1 351 ? 26.958 2.799 -49.528 1.00 88.81 351 HIS A CA 1
ATOM 2769 C C . HIS A 1 351 ? 26.370 1.470 -50.008 1.00 88.81 351 HIS A C 1
ATOM 2771 O O . HIS A 1 351 ? 25.157 1.283 -49.994 1.00 88.81 351 HIS A O 1
ATOM 2777 N N . ALA A 1 352 ? 27.240 0.535 -50.401 1.00 81.00 352 ALA A N 1
ATOM 2778 C CA . ALA A 1 352 ? 26.836 -0.739 -51.001 1.00 81.00 352 ALA A CA 1
ATOM 2779 C C . ALA A 1 352 ? 26.149 -1.709 -50.015 1.00 81.00 352 ALA A C 1
ATOM 2781 O O . ALA A 1 352 ? 25.257 -2.443 -50.421 1.00 81.00 352 ALA A O 1
ATOM 2782 N N . ASN A 1 353 ? 26.517 -1.673 -48.727 1.00 85.12 353 ASN A N 1
ATOM 2783 C CA . ASN A 1 353 ? 26.022 -2.588 -47.685 1.00 85.12 353 ASN A CA 1
ATOM 2784 C C . ASN A 1 353 ? 25.434 -1.818 -46.487 1.00 85.12 353 ASN A C 1
ATOM 2786 O O . ASN A 1 353 ? 25.784 -2.076 -45.338 1.00 85.12 353 ASN A O 1
ATOM 2790 N N . PHE A 1 354 ? 24.617 -0.793 -46.743 1.00 86.94 354 PHE A N 1
ATOM 2791 C CA . PHE A 1 354 ? 24.002 -0.017 -45.665 1.00 86.94 354 PHE A CA 1
ATOM 2792 C C . PHE A 1 354 ? 22.796 -0.745 -45.064 1.00 86.94 354 PHE A C 1
ATOM 2794 O O . PHE A 1 354 ? 21.817 -1.019 -45.762 1.00 86.94 354 PHE A O 1
ATOM 2801 N N . GLU A 1 355 ? 22.845 -0.975 -43.755 1.00 84.06 355 GLU A N 1
ATOM 2802 C CA . GLU A 1 355 ? 21.757 -1.556 -42.976 1.00 84.06 355 GLU A CA 1
ATOM 2803 C C . GLU A 1 355 ? 21.313 -0.586 -41.881 1.00 84.06 355 GLU A C 1
ATOM 2805 O O . GLU A 1 355 ? 22.134 0.011 -41.182 1.00 84.06 355 GLU A O 1
ATOM 2810 N N . LEU A 1 356 ? 19.999 -0.435 -41.729 1.00 83.88 356 LEU A N 1
ATOM 2811 C CA . LEU A 1 356 ? 19.387 0.348 -40.663 1.00 83.88 356 LEU A CA 1
ATOM 2812 C C . LEU A 1 356 ? 18.664 -0.616 -39.727 1.00 83.88 356 LEU A C 1
ATOM 2814 O O . LEU A 1 356 ? 17.696 -1.257 -40.134 1.00 83.88 356 LEU A O 1
ATOM 2818 N N . HIS A 1 357 ? 19.131 -0.696 -38.485 1.00 83.19 357 HIS A N 1
ATOM 2819 C CA . HIS A 1 357 ? 18.564 -1.569 -37.461 1.00 83.19 357 HIS A CA 1
ATOM 2820 C C . HIS A 1 357 ? 17.823 -0.748 -36.410 1.00 83.19 357 HIS A C 1
ATOM 2822 O O . HIS A 1 357 ? 18.312 0.289 -35.959 1.00 83.19 357 HIS A O 1
ATOM 2828 N N . GLU A 1 358 ? 16.644 -1.217 -36.006 1.00 82.12 358 GLU A N 1
ATOM 2829 C CA . GLU A 1 358 ? 15.969 -0.691 -34.822 1.00 82.12 358 GLU A CA 1
ATOM 2830 C C . GLU A 1 358 ? 16.590 -1.317 -33.575 1.00 82.12 358 GLU A C 1
ATOM 2832 O O . GLU A 1 358 ? 16.636 -2.540 -33.437 1.00 82.12 358 GLU A O 1
ATOM 2837 N N . ILE A 1 359 ? 17.079 -0.458 -32.684 1.00 84.88 359 ILE A N 1
ATOM 2838 C CA . ILE A 1 359 ? 17.726 -0.854 -31.435 1.00 84.88 359 ILE A CA 1
ATOM 2839 C C . ILE A 1 359 ? 16.807 -0.573 -30.250 1.00 84.88 359 ILE A C 1
ATOM 2841 O O . ILE A 1 359 ? 16.115 0.448 -30.199 1.00 84.88 359 ILE A O 1
ATOM 2845 N N . GLY A 1 360 ? 16.802 -1.502 -29.300 1.00 84.19 360 GLY A N 1
ATOM 2846 C CA . GLY A 1 360 ? 16.109 -1.366 -28.030 1.00 84.19 360 GLY A CA 1
ATOM 2847 C C . GLY A 1 360 ? 16.904 -0.549 -27.014 1.00 84.19 360 GLY A C 1
ATOM 2848 O O . GLY A 1 360 ? 17.795 0.235 -27.345 1.00 84.19 360 GLY A O 1
ATOM 2849 N N . PHE A 1 361 ? 16.561 -0.715 -25.739 1.00 85.25 361 PHE A N 1
ATOM 2850 C CA . PHE A 1 361 ? 17.280 -0.066 -24.656 1.00 85.25 361 PHE A CA 1
ATOM 2851 C C . PHE A 1 361 ? 18.581 -0.817 -24.392 1.00 85.25 361 PHE A C 1
ATOM 2853 O O . PHE A 1 361 ? 18.557 -1.970 -23.968 1.00 85.25 361 PHE A O 1
ATOM 2860 N N . VAL A 1 362 ? 19.706 -0.148 -24.636 1.00 85.94 362 VAL A N 1
ATOM 2861 C CA . VAL A 1 362 ? 21.046 -0.696 -24.419 1.00 85.94 362 VAL A CA 1
ATOM 2862 C C . VAL A 1 362 ? 21.573 -0.210 -23.073 1.00 85.94 362 VAL A C 1
ATOM 2864 O O . VAL A 1 362 ? 21.513 0.984 -22.769 1.00 85.94 362 VAL A O 1
ATOM 2867 N N . ILE A 1 363 ? 22.069 -1.148 -22.270 1.00 83.81 363 ILE A N 1
ATOM 2868 C CA . ILE A 1 363 ? 22.696 -0.889 -20.973 1.00 83.81 363 ILE A CA 1
ATOM 2869 C C . ILE A 1 363 ? 24.198 -1.084 -21.144 1.00 83.81 363 ILE A C 1
ATOM 2871 O O . ILE A 1 363 ? 24.619 -2.030 -21.807 1.00 83.81 363 ILE A O 1
ATOM 2875 N N . ASP A 1 364 ? 24.971 -0.165 -20.573 1.00 83.19 364 ASP A N 1
ATOM 2876 C CA . ASP A 1 364 ? 26.430 -0.222 -20.594 1.00 83.19 364 ASP A CA 1
ATOM 2877 C C . ASP A 1 364 ? 26.934 -1.444 -19.816 1.00 83.19 364 ASP A C 1
ATOM 2879 O O . ASP A 1 364 ? 26.350 -1.814 -18.791 1.00 83.19 364 ASP A O 1
ATOM 2883 N N . THR A 1 365 ? 27.967 -2.097 -20.342 1.00 74.00 365 THR A N 1
ATOM 2884 C CA . THR A 1 365 ? 28.514 -3.353 -19.801 1.00 74.00 365 THR A CA 1
ATOM 2885 C C . THR A 1 365 ? 29.698 -3.142 -18.863 1.00 74.00 365 THR A C 1
ATOM 2887 O O . THR A 1 365 ? 30.071 -4.083 -18.163 1.00 74.00 365 THR A O 1
ATOM 2890 N N . ASP A 1 366 ? 30.255 -1.929 -18.875 1.00 60.91 366 ASP A N 1
ATOM 2891 C CA . ASP A 1 366 ? 31.458 -1.481 -18.164 1.00 60.91 366 ASP A CA 1
ATOM 2892 C C . ASP A 1 366 ? 31.092 -0.525 -17.022 1.00 60.91 366 ASP A C 1
ATOM 2894 O O . ASP A 1 366 ? 31.807 -0.536 -15.991 1.00 60.91 366 ASP A O 1
#

Sequence (366 aa):
MEKLHVYGAQRPDPYTVPESEWVQGAEGKRRCPPVKMSNVVVYLLFSPSKFTAENVENYKALEAYNYFESGLVRKCRLWRPGDVQISFVRAEVMPSQTAAAKGHDTWVCVNDTSGQILAGHCQCKAGLGEVCSHVAALLFVLEAAARERADVSCTSQPCAWHAAVSKKATMVPVDQLNLSKPGRKARKLAAEANHTSETYDARDIEIFQRLRKASSSAVVLRSIPKTDSEDTDSASEDEEMYTFLRNARKARSTKEDFLEDMFLPLSEIERIEKATRLTSKSPLWHEARYGRLTGTTMHRIRTLKADTNVQGLLDSVLQRRPPLNIEAVRWGADKEKVAKEQYLEFMKARHANFELHEIGFVIDTD

InterPro domains:
  IPR011335 Restriction endonuclease type II-like [SSF52980] (268-361)
  IPR011604 PD-(D/E)XK endonuclease-like domain superfamily [G3DSA:3.90.320.10] (267-366)

pLDDT: mean 71.73, std 16.0, range [34.28, 92.31]

Radius of gyration: 30.27 Å; chains: 1; bounding box: 76×69×88 Å